Protein AF-A0A1H6LDE6-F1 (afdb_monomer_lite)

Structure (mmCIF, N/CA/C/O backbone):
data_AF-A0A1H6LDE6-F1
#
_entry.id   AF-A0A1H6LDE6-F1
#
loop_
_atom_site.group_PDB
_atom_site.id
_atom_site.type_symbol
_atom_site.label_atom_id
_atom_site.label_alt_id
_atom_site.label_comp_id
_atom_site.label_asym_id
_atom_site.label_entity_id
_atom_site.label_seq_id
_atom_site.pdbx_PDB_ins_code
_atom_site.Cartn_x
_atom_site.Cartn_y
_atom_site.Cartn_z
_atom_site.occupancy
_atom_site.B_iso_or_equiv
_atom_site.auth_seq_id
_atom_site.auth_comp_id
_atom_site.auth_asym_id
_atom_site.auth_atom_id
_atom_site.pdbx_PDB_model_num
ATOM 1 N N . MET A 1 1 ? 49.630 13.888 -34.192 1.00 59.22 1 MET A N 1
ATOM 2 C CA . MET A 1 1 ? 48.853 12.660 -34.482 1.00 59.22 1 MET A CA 1
ATOM 3 C C . MET A 1 1 ? 48.628 12.582 -35.989 1.00 59.22 1 MET A C 1
ATOM 5 O O . MET A 1 1 ? 48.264 13.597 -36.572 1.00 59.22 1 MET A O 1
ATOM 9 N N . SER A 1 2 ? 48.934 11.461 -36.654 1.00 75.81 2 SER A N 1
ATOM 10 C CA . SER A 1 2 ? 48.774 11.381 -38.117 1.00 75.81 2 SER A CA 1
ATOM 11 C C . SER A 1 2 ? 47.285 11.395 -38.487 1.00 75.81 2 SER A C 1
ATOM 13 O O . SER A 1 2 ? 46.467 10.824 -37.767 1.00 75.81 2 SER A O 1
ATOM 15 N N . LYS A 1 3 ? 46.911 12.020 -39.612 1.00 76.00 3 LYS A N 1
ATOM 16 C CA . LYS A 1 3 ? 45.506 12.073 -40.068 1.00 76.00 3 LYS A CA 1
ATOM 17 C C . LYS A 1 3 ? 44.870 10.673 -40.144 1.00 76.00 3 LYS A C 1
ATOM 19 O O . LYS A 1 3 ? 43.712 10.508 -39.791 1.00 76.00 3 LYS A O 1
ATOM 24 N N . LYS A 1 4 ? 45.658 9.650 -40.506 1.00 78.81 4 LYS A N 1
ATOM 25 C CA . LYS A 1 4 ? 45.236 8.238 -40.540 1.00 78.81 4 LYS A CA 1
ATOM 26 C C . LYS A 1 4 ? 44.861 7.678 -39.158 1.00 78.81 4 LYS A C 1
ATOM 28 O O . LYS A 1 4 ? 43.891 6.937 -39.062 1.00 78.81 4 LYS A O 1
ATOM 33 N N . LEU A 1 5 ? 45.583 8.050 -38.096 1.00 78.94 5 LEU A N 1
ATOM 34 C CA . LEU A 1 5 ? 45.255 7.648 -36.720 1.00 78.94 5 LEU A CA 1
ATOM 35 C C . LEU A 1 5 ? 43.955 8.296 -36.226 1.00 78.94 5 LEU A C 1
ATOM 37 O O . LEU A 1 5 ? 43.170 7.637 -35.554 1.00 78.94 5 LEU A O 1
ATOM 41 N N . ILE A 1 6 ? 43.703 9.552 -36.604 1.00 82.94 6 ILE A N 1
ATOM 42 C CA . ILE A 1 6 ? 42.467 10.272 -36.258 1.00 82.94 6 ILE A CA 1
ATOM 43 C C . ILE A 1 6 ? 41.254 9.624 -36.941 1.00 82.94 6 ILE A C 1
ATOM 45 O O . ILE A 1 6 ? 40.269 9.327 -36.272 1.00 82.94 6 ILE A O 1
ATOM 49 N N . PHE A 1 7 ? 41.341 9.330 -38.246 1.00 86.25 7 PHE A N 1
ATOM 50 C CA . PHE A 1 7 ? 40.260 8.649 -38.972 1.00 86.25 7 PHE A CA 1
ATOM 51 C C . PHE A 1 7 ? 40.000 7.226 -38.463 1.00 86.25 7 PHE A C 1
ATOM 53 O O . PHE A 1 7 ? 38.845 6.819 -38.385 1.00 86.25 7 PHE A O 1
ATOM 60 N N . SER A 1 8 ? 41.046 6.489 -38.073 1.00 86.69 8 SER A N 1
ATOM 61 C CA . SER A 1 8 ? 40.892 5.160 -37.466 1.00 86.69 8 SER A CA 1
ATOM 62 C C . SER A 1 8 ? 40.145 5.232 -36.129 1.00 86.69 8 SER A C 1
ATOM 64 O O . SER A 1 8 ? 39.189 4.493 -35.912 1.00 86.69 8 SER A O 1
ATOM 66 N N . PHE A 1 9 ? 40.511 6.181 -35.260 1.00 88.19 9 PHE A N 1
ATOM 67 C CA . PHE A 1 9 ? 39.855 6.360 -33.963 1.00 88.19 9 PHE A CA 1
ATOM 68 C C . PHE A 1 9 ? 38.384 6.781 -34.105 1.00 88.19 9 PHE A C 1
ATOM 70 O O . PHE A 1 9 ? 37.515 6.223 -33.439 1.00 88.19 9 PHE A O 1
ATOM 77 N N . LEU A 1 10 ? 38.088 7.709 -35.022 1.00 89.12 10 LEU A N 1
ATOM 78 C CA . LEU A 1 10 ? 36.715 8.099 -35.366 1.00 89.12 10 LEU A CA 1
ATOM 79 C C . LEU A 1 10 ? 35.900 6.928 -35.926 1.00 89.12 10 LEU A C 1
ATOM 81 O O . LEU A 1 10 ? 34.735 6.781 -35.568 1.00 89.12 10 LEU A O 1
ATOM 85 N N . GLY A 1 11 ? 36.505 6.079 -36.761 1.00 91.81 11 GLY A N 1
ATOM 86 C CA . GLY A 1 11 ? 35.852 4.879 -37.286 1.00 91.81 11 GLY A CA 1
ATOM 87 C C . GLY A 1 11 ? 35.490 3.875 -36.191 1.00 91.81 11 GLY A C 1
ATOM 88 O O . GLY A 1 11 ? 34.381 3.347 -36.185 1.00 91.81 11 GLY A O 1
ATOM 89 N N . VAL A 1 12 ? 36.388 3.657 -35.225 1.00 92.50 12 VAL A N 1
ATOM 90 C CA . VAL A 1 12 ? 36.124 2.789 -34.066 1.00 92.50 12 VAL A CA 1
ATOM 91 C C . VAL A 1 12 ? 35.025 3.376 -33.177 1.00 92.50 12 VAL A C 1
ATOM 93 O O . VAL A 1 12 ? 34.108 2.655 -32.796 1.00 92.50 12 VAL A O 1
ATOM 96 N N . LEU A 1 13 ? 35.066 4.683 -32.895 1.00 93.06 13 LEU A N 1
ATOM 97 C CA . LEU A 1 13 ? 34.029 5.363 -32.112 1.00 93.06 13 LEU A CA 1
ATOM 98 C C . LEU A 1 13 ? 32.650 5.242 -32.780 1.00 93.06 13 LEU A C 1
ATOM 100 O O . LEU A 1 13 ? 31.671 4.911 -32.118 1.00 93.06 13 LEU A O 1
ATOM 104 N N . LEU A 1 14 ? 32.584 5.454 -34.099 1.00 92.88 14 LEU A N 1
ATOM 105 C CA . LEU A 1 14 ? 31.355 5.301 -34.877 1.00 92.88 14 LEU A CA 1
ATOM 106 C C . LEU A 1 14 ? 30.808 3.869 -34.778 1.00 92.88 14 LEU A C 1
ATOM 108 O O . LEU A 1 14 ? 29.608 3.681 -34.605 1.00 92.88 14 LEU A O 1
ATOM 112 N N . LEU A 1 15 ? 31.682 2.862 -34.841 1.00 93.38 15 LEU A N 1
ATOM 113 C CA . LEU A 1 15 ? 31.289 1.459 -34.728 1.00 93.38 15 LEU A CA 1
ATOM 114 C C . LEU A 1 15 ? 30.692 1.142 -33.350 1.00 93.38 15 LEU A C 1
ATOM 116 O O . LEU A 1 15 ? 29.666 0.471 -33.280 1.00 93.38 15 LEU A O 1
ATOM 120 N N . PHE A 1 16 ? 31.262 1.681 -32.267 1.00 91.69 16 PHE A N 1
ATOM 121 C CA . PHE A 1 16 ? 30.679 1.549 -30.927 1.00 91.69 16 PHE A CA 1
ATOM 122 C C . PHE A 1 16 ? 29.288 2.180 -30.831 1.00 91.69 16 PHE A C 1
ATOM 124 O O . PHE A 1 16 ? 28.377 1.555 -30.291 1.00 91.69 16 PHE A O 1
ATOM 131 N N . VAL A 1 17 ? 29.097 3.375 -31.397 1.00 90.12 17 VAL A N 1
ATOM 132 C CA . VAL A 1 17 ? 27.782 4.038 -31.421 1.00 90.12 17 VAL A CA 1
ATOM 133 C C . VAL A 1 17 ? 26.754 3.181 -32.164 1.00 90.12 17 VAL A C 1
ATOM 135 O O . VAL A 1 17 ? 25.647 2.989 -31.669 1.00 90.12 17 VAL A O 1
ATOM 138 N N . VAL A 1 18 ? 27.123 2.607 -33.312 1.00 90.56 18 VAL A N 1
ATOM 139 C CA . VAL A 1 18 ? 26.232 1.725 -34.084 1.00 90.56 18 VAL A CA 1
ATOM 140 C C . VAL A 1 18 ? 25.860 0.468 -33.294 1.00 90.56 18 VAL A C 1
ATOM 142 O O . VAL A 1 18 ? 24.691 0.093 -33.274 1.00 90.56 18 VAL A O 1
ATOM 145 N N . VAL A 1 19 ? 26.812 -0.161 -32.599 1.00 89.00 19 VAL A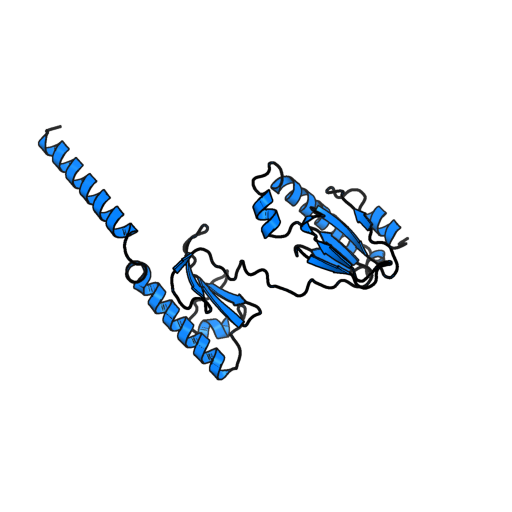 N 1
ATOM 146 C CA . VAL A 1 19 ? 26.536 -1.345 -31.765 1.00 89.00 19 VAL A CA 1
ATOM 147 C C . VAL A 1 19 ? 25.581 -1.010 -30.617 1.00 89.00 19 VAL A C 1
ATOM 149 O O . VAL A 1 19 ? 24.643 -1.766 -30.376 1.00 89.00 19 VAL A O 1
ATOM 152 N N . ILE A 1 20 ? 25.771 0.133 -29.949 1.00 86.88 20 ILE A N 1
ATOM 153 C CA . ILE A 1 20 ? 24.882 0.587 -28.867 1.00 86.88 20 ILE A CA 1
ATOM 154 C C . ILE A 1 20 ? 23.463 0.821 -29.398 1.00 86.88 20 ILE A C 1
ATOM 156 O O . ILE A 1 20 ? 22.500 0.355 -28.793 1.00 86.88 20 ILE A O 1
ATOM 160 N N . LEU A 1 21 ? 23.327 1.480 -30.552 1.00 86.38 21 LEU A N 1
ATOM 161 C CA . LEU A 1 21 ? 22.022 1.728 -31.169 1.00 86.38 21 LEU A CA 1
ATOM 162 C C . LEU A 1 21 ? 21.313 0.430 -31.572 1.00 86.38 21 LEU A C 1
ATOM 164 O O . LEU A 1 21 ? 20.108 0.308 -31.371 1.00 86.38 21 LEU A O 1
ATOM 168 N N . ILE A 1 22 ? 22.039 -0.550 -32.115 1.00 85.50 22 ILE A N 1
ATOM 169 C CA . ILE A 1 22 ? 21.466 -1.862 -32.450 1.00 85.50 22 ILE A CA 1
ATOM 170 C C . ILE A 1 22 ? 21.008 -2.583 -31.179 1.00 85.50 22 ILE A C 1
ATOM 172 O O . ILE A 1 22 ? 19.920 -3.151 -31.163 1.00 85.50 22 ILE A O 1
ATOM 176 N N . TYR A 1 23 ? 21.809 -2.536 -30.113 1.00 80.88 23 TYR A N 1
ATOM 177 C CA . TYR A 1 23 ? 21.477 -3.179 -28.843 1.00 80.88 23 TYR A CA 1
ATOM 178 C C . TYR A 1 23 ? 20.220 -2.582 -28.195 1.00 80.88 23 TYR A C 1
ATOM 180 O O . TYR A 1 23 ? 19.369 -3.325 -27.719 1.00 80.88 23 TYR A O 1
ATOM 188 N N . GLN A 1 24 ? 20.060 -1.256 -28.228 1.00 78.75 24 GLN A N 1
ATOM 189 C CA . GLN A 1 24 ? 18.879 -0.582 -27.674 1.00 78.75 24 GLN A CA 1
ATOM 190 C C . GLN A 1 24 ? 17.590 -0.839 -28.467 1.00 78.75 24 GLN A C 1
ATOM 192 O O . GLN A 1 24 ? 16.507 -0.754 -27.900 1.00 78.75 24 GLN A O 1
ATOM 197 N N . ASN A 1 25 ? 17.695 -1.156 -29.760 1.00 83.06 25 ASN A N 1
ATOM 198 C CA . ASN A 1 25 ? 16.544 -1.430 -30.626 1.00 83.06 25 ASN A CA 1
ATOM 199 C C . ASN A 1 25 ? 16.259 -2.930 -30.798 1.00 83.06 25 ASN A C 1
ATOM 201 O O . ASN A 1 25 ? 15.464 -3.315 -31.659 1.00 83.06 25 ASN A O 1
ATOM 205 N N . LEU A 1 26 ? 16.922 -3.795 -30.027 1.00 85.31 26 LEU A N 1
ATOM 206 C CA . LEU A 1 26 ? 16.684 -5.229 -30.101 1.00 85.31 26 LEU A CA 1
ATOM 207 C C . LEU A 1 26 ? 15.293 -5.556 -29.522 1.00 85.31 26 LEU A C 1
ATOM 209 O O . LEU A 1 26 ? 14.979 -5.093 -28.425 1.00 85.31 26 LEU A O 1
ATOM 213 N N . PRO A 1 27 ? 14.474 -6.382 -30.199 1.00 88.12 27 PRO A N 1
ATOM 214 C CA . PRO A 1 27 ? 13.219 -6.862 -29.631 1.00 88.12 27 PRO A CA 1
ATOM 215 C C . PRO A 1 27 ? 13.435 -7.543 -28.276 1.00 88.12 27 PRO A C 1
ATOM 217 O O . PRO A 1 27 ? 14.424 -8.267 -28.078 1.00 88.12 27 PRO A O 1
ATOM 220 N N . ILE A 1 28 ? 12.500 -7.333 -27.350 1.00 89.25 28 ILE A N 1
ATOM 221 C CA . ILE A 1 28 ? 12.590 -7.821 -25.967 1.00 89.25 28 ILE A CA 1
ATOM 222 C C . ILE A 1 28 ? 12.717 -9.346 -25.913 1.00 89.25 28 ILE A C 1
ATOM 224 O O . ILE A 1 28 ? 13.422 -9.883 -25.064 1.00 89.25 28 ILE A O 1
ATOM 228 N N . GLU A 1 29 ? 12.125 -10.047 -26.879 1.00 88.06 29 GLU A N 1
ATOM 229 C CA . GLU A 1 29 ? 12.148 -11.502 -27.008 1.00 88.06 29 GLU A CA 1
ATOM 230 C C . GLU A 1 29 ? 13.563 -12.035 -27.233 1.00 88.06 29 GLU A C 1
ATOM 232 O O . GLU A 1 29 ? 13.874 -13.172 -26.874 1.00 88.06 29 GLU A O 1
ATOM 237 N N . ILE A 1 30 ? 14.431 -11.216 -27.832 1.00 86.38 30 ILE A N 1
ATOM 238 C CA . ILE A 1 30 ? 15.834 -11.549 -28.067 1.00 86.38 30 ILE A CA 1
ATOM 239 C C . ILE A 1 30 ? 16.678 -11.073 -26.888 1.00 86.38 30 ILE A C 1
ATOM 241 O O . ILE A 1 30 ? 17.450 -11.861 -26.342 1.00 86.38 30 ILE A O 1
ATOM 245 N N . ALA A 1 31 ? 16.511 -9.813 -26.473 1.00 87.94 31 ALA A N 1
ATOM 246 C CA . ALA A 1 31 ? 17.311 -9.209 -25.407 1.00 87.94 31 ALA A CA 1
ATOM 247 C C . ALA A 1 31 ? 17.116 -9.912 -24.053 1.00 87.94 31 ALA A C 1
ATOM 249 O O . ALA A 1 31 ? 18.067 -10.064 -23.291 1.00 87.94 31 ALA A O 1
ATOM 250 N N . ARG A 1 32 ? 15.898 -10.387 -23.776 1.00 91.62 32 ARG A N 1
ATOM 251 C CA . ARG A 1 32 ? 15.483 -11.000 -22.504 1.00 91.62 32 ARG A CA 1
ATOM 252 C C . ARG A 1 32 ? 15.108 -12.473 -22.647 1.00 91.62 32 ARG A C 1
ATOM 254 O O . ARG A 1 32 ? 14.353 -13.014 -21.846 1.00 91.62 32 ARG A O 1
ATOM 261 N N . LYS A 1 33 ? 15.632 -13.153 -23.670 1.00 93.12 33 LYS A N 1
ATOM 262 C CA . LYS A 1 33 ? 15.239 -14.526 -24.026 1.00 93.12 33 LYS A CA 1
ATOM 263 C C . LYS A 1 33 ? 15.302 -15.519 -22.858 1.00 93.12 33 LYS A C 1
ATOM 265 O O . LYS A 1 33 ? 14.432 -16.378 -22.742 1.00 93.12 33 LYS A O 1
ATOM 270 N N . GLN A 1 34 ? 16.350 -15.443 -22.036 1.00 93.00 34 GLN A N 1
ATOM 271 C CA . GLN A 1 34 ? 16.539 -16.359 -20.905 1.00 93.00 34 GLN A CA 1
ATOM 272 C C . GLN A 1 34 ? 15.510 -16.109 -19.801 1.00 93.00 34 GLN A C 1
ATOM 274 O O . GLN A 1 34 ? 14.884 -17.057 -19.332 1.00 93.00 34 GLN A O 1
ATOM 279 N N . ASP A 1 35 ? 15.281 -14.842 -19.460 1.00 94.75 35 ASP A N 1
ATOM 280 C CA . ASP A 1 35 ? 14.302 -14.446 -18.448 1.00 94.75 35 ASP A CA 1
ATOM 281 C C . ASP A 1 35 ? 12.885 -14.804 -18.884 1.00 94.75 35 ASP A C 1
ATOM 283 O O . ASP A 1 35 ? 12.144 -15.417 -18.125 1.00 94.75 35 ASP A O 1
ATOM 287 N N . ILE A 1 36 ? 12.538 -14.529 -20.143 1.00 96.19 36 ILE A N 1
ATOM 288 C CA . ILE A 1 36 ? 11.244 -14.903 -20.725 1.00 96.19 36 ILE A CA 1
ATOM 289 C C . ILE A 1 36 ? 11.052 -16.423 -20.685 1.00 96.19 36 ILE A C 1
ATOM 291 O O . ILE A 1 36 ? 9.970 -16.904 -20.356 1.00 96.19 36 ILE A O 1
ATOM 295 N N . ALA A 1 37 ? 12.090 -17.209 -20.986 1.00 96.62 37 ALA A N 1
ATOM 296 C CA . ALA A 1 37 ? 12.003 -18.667 -20.912 1.00 96.62 37 ALA A CA 1
ATOM 297 C C . ALA A 1 37 ? 11.772 -19.166 -19.475 1.00 96.62 37 ALA A C 1
ATOM 299 O O . ALA A 1 37 ? 10.960 -20.072 -19.270 1.00 96.62 37 ALA A O 1
ATOM 300 N N . LEU A 1 38 ? 12.449 -18.568 -18.489 1.00 96.19 38 LEU A N 1
ATOM 301 C CA . LEU A 1 38 ? 12.227 -18.856 -17.072 1.00 96.19 38 LEU A CA 1
ATOM 302 C C . LEU A 1 38 ? 10.810 -18.452 -16.644 1.00 96.19 38 LEU A C 1
ATOM 304 O O . LEU A 1 38 ? 10.083 -19.277 -16.097 1.00 96.19 38 LEU A O 1
ATOM 308 N N . GLY A 1 39 ? 10.396 -17.222 -16.944 1.00 96.81 39 GLY A N 1
ATOM 309 C CA . GLY A 1 39 ? 9.075 -16.695 -16.615 1.00 96.81 39 GLY A CA 1
ATOM 310 C C . GLY A 1 39 ? 7.946 -17.530 -17.217 1.00 96.81 39 GLY A C 1
ATOM 311 O O . GLY A 1 39 ? 7.009 -17.886 -16.513 1.00 96.81 39 GLY A O 1
ATOM 312 N N . ASN A 1 40 ? 8.072 -17.959 -18.475 1.00 97.81 40 ASN A N 1
ATOM 313 C CA . ASN A 1 40 ? 7.099 -18.851 -19.116 1.00 97.81 40 ASN A CA 1
ATOM 314 C C . ASN A 1 40 ? 6.984 -20.216 -18.416 1.00 97.81 40 ASN A C 1
ATOM 316 O O . ASN A 1 40 ? 5.903 -20.804 -18.381 1.00 97.81 40 ASN A O 1
ATOM 320 N N . ASN A 1 41 ? 8.081 -20.737 -17.859 1.00 97.88 41 ASN A N 1
ATOM 321 C CA . ASN A 1 41 ? 8.045 -21.963 -17.061 1.00 97.88 41 ASN A CA 1
ATOM 322 C C . ASN A 1 41 ? 7.289 -21.735 -15.742 1.00 97.88 41 ASN A C 1
ATOM 324 O O . ASN A 1 41 ? 6.402 -22.517 -15.405 1.00 97.88 41 ASN A O 1
ATOM 328 N N . LEU A 1 42 ? 7.567 -20.624 -15.052 1.00 97.62 42 LEU A N 1
ATOM 329 C CA . LEU A 1 42 ? 6.861 -20.243 -13.823 1.00 97.62 42 LEU A CA 1
ATOM 330 C C . LEU A 1 42 ? 5.356 -20.072 -14.066 1.00 97.62 42 LEU A C 1
ATOM 332 O O . LEU A 1 42 ? 4.563 -20.689 -13.362 1.00 97.62 42 LEU A O 1
ATOM 336 N N . ILE A 1 43 ? 4.967 -19.331 -15.110 1.00 97.62 43 ILE A N 1
ATOM 337 C CA . ILE A 1 43 ? 3.567 -19.143 -15.538 1.00 97.62 43 ILE A CA 1
ATOM 338 C C . ILE A 1 43 ? 2.876 -20.492 -15.725 1.00 97.62 43 ILE A C 1
ATOM 340 O O . ILE A 1 43 ? 1.810 -20.734 -15.170 1.00 97.62 43 ILE A O 1
ATOM 344 N N . LYS A 1 44 ? 3.512 -21.415 -16.453 1.00 97.81 44 LYS A N 1
ATOM 345 C CA . LYS A 1 44 ? 2.961 -22.754 -16.678 1.00 97.81 44 LYS A CA 1
ATOM 346 C C . LYS A 1 44 ? 2.737 -23.520 -15.369 1.00 97.81 44 LYS A C 1
ATOM 348 O O . LYS A 1 44 ? 1.740 -24.231 -15.247 1.00 97.81 44 LYS A O 1
ATOM 353 N N . ASN A 1 45 ? 3.658 -23.412 -14.414 1.00 97.94 45 ASN A N 1
ATOM 354 C CA . ASN A 1 45 ? 3.545 -24.103 -13.130 1.00 97.94 45 ASN A CA 1
ATOM 355 C C . ASN A 1 45 ? 2.466 -23.469 -12.241 1.00 97.94 45 ASN A C 1
ATOM 357 O O . ASN A 1 45 ? 1.705 -24.207 -11.618 1.00 97.94 45 ASN A O 1
ATOM 361 N N . ILE A 1 46 ? 2.357 -22.137 -12.229 1.00 97.06 46 ILE A N 1
ATOM 362 C CA . ILE A 1 46 ? 1.297 -21.396 -11.524 1.00 97.06 46 ILE A CA 1
ATOM 363 C C . ILE A 1 46 ? -0.075 -21.772 -12.081 1.00 97.06 46 ILE A C 1
ATOM 365 O O . ILE A 1 46 ? -0.965 -22.132 -11.316 1.00 97.06 46 ILE A O 1
ATOM 369 N N . GLU A 1 47 ? -0.244 -21.770 -13.403 1.00 96.44 47 GLU A N 1
ATOM 370 C CA . GLU A 1 47 ? -1.519 -22.131 -14.029 1.00 96.44 47 GLU A CA 1
ATOM 371 C C . GLU A 1 47 ? -1.890 -23.591 -13.768 1.00 96.44 47 GLU A C 1
ATOM 373 O O . GLU A 1 47 ? -3.043 -23.909 -13.480 1.00 96.44 47 GLU A O 1
ATOM 378 N N . LYS A 1 48 ? -0.906 -24.496 -13.766 1.00 97.44 48 LYS A N 1
ATOM 379 C CA . LYS A 1 48 ? -1.144 -25.875 -13.337 1.00 97.44 48 LYS A CA 1
ATOM 380 C C . LYS A 1 48 ? -1.613 -25.939 -11.879 1.00 97.44 48 LYS A C 1
ATOM 382 O O . LYS A 1 48 ? -2.602 -26.606 -11.596 1.00 97.44 48 LYS A O 1
ATOM 387 N N . TYR A 1 49 ? -0.939 -25.237 -10.969 1.00 96.69 49 TYR A N 1
ATOM 388 C CA . TYR A 1 49 ? -1.332 -25.171 -9.559 1.00 96.69 49 TYR A CA 1
ATOM 389 C C . TYR A 1 49 ? -2.758 -24.630 -9.400 1.00 96.69 49 TYR A C 1
ATOM 391 O O . TYR A 1 49 ? -3.568 -25.201 -8.671 1.00 96.69 49 TYR A O 1
ATOM 399 N N . ARG A 1 50 ? -3.094 -23.567 -10.135 1.00 94.25 50 ARG A N 1
ATOM 400 C CA . ARG A 1 50 ? -4.431 -22.976 -10.153 1.00 94.25 50 ARG A CA 1
ATOM 401 C C . ARG A 1 50 ? -5.496 -23.978 -10.581 1.00 94.25 50 ARG A C 1
ATOM 403 O O . ARG A 1 50 ? -6.551 -24.018 -9.957 1.00 94.25 50 ARG A O 1
ATOM 410 N N . LEU A 1 51 ? -5.227 -24.795 -11.598 1.00 95.12 51 LEU A N 1
ATOM 411 C CA . LEU A 1 51 ? -6.143 -25.851 -12.037 1.00 95.12 51 LEU A CA 1
ATOM 412 C C . LEU A 1 51 ? -6.276 -26.981 -11.005 1.00 95.12 51 LEU A C 1
ATOM 414 O O . LEU A 1 51 ? -7.383 -27.461 -10.777 1.00 95.12 51 LEU A O 1
ATOM 418 N N . ASP A 1 52 ? -5.174 -27.380 -10.368 1.00 96.44 52 ASP A N 1
ATOM 419 C CA . ASP A 1 52 ? -5.145 -28.498 -9.416 1.00 96.44 52 ASP A CA 1
ATOM 420 C C . ASP A 1 52 ? -5.813 -28.143 -8.069 1.00 96.44 52 ASP A C 1
ATOM 422 O O . ASP A 1 52 ? -6.468 -28.989 -7.457 1.00 96.44 52 ASP A O 1
ATOM 426 N N . TYR A 1 53 ? -5.678 -26.893 -7.611 1.00 93.50 53 TYR A N 1
ATOM 427 C CA . TYR A 1 53 ? -6.130 -26.441 -6.284 1.00 93.50 53 TYR A CA 1
ATOM 428 C C . TYR A 1 53 ? -7.255 -25.397 -6.315 1.00 93.50 53 TYR A C 1
ATOM 430 O O . TYR A 1 53 ? -7.716 -24.967 -5.257 1.00 93.50 53 TYR A O 1
ATOM 438 N N . ASN A 1 54 ? -7.701 -24.982 -7.505 1.00 92.25 54 ASN A N 1
ATOM 439 C CA . ASN A 1 54 ? -8.714 -23.942 -7.721 1.00 92.25 54 ASN A CA 1
ATOM 440 C C . ASN A 1 54 ? -8.402 -22.607 -7.010 1.00 92.25 54 ASN A C 1
ATOM 442 O O . ASN A 1 54 ? -9.304 -21.900 -6.559 1.00 92.25 54 ASN A O 1
ATOM 446 N N . ARG A 1 55 ? -7.113 -22.281 -6.870 1.00 91.00 55 ARG A N 1
ATOM 447 C CA . ARG A 1 55 ? -6.606 -21.039 -6.267 1.00 91.00 55 ARG A CA 1
ATOM 448 C C . ARG A 1 55 ? -5.184 -20.751 -6.742 1.00 91.00 55 ARG A C 1
ATOM 450 O O . ARG A 1 55 ? -4.456 -21.684 -7.070 1.00 91.00 55 ARG A O 1
ATOM 457 N N . LEU A 1 56 ? -4.776 -19.486 -6.731 1.00 93.4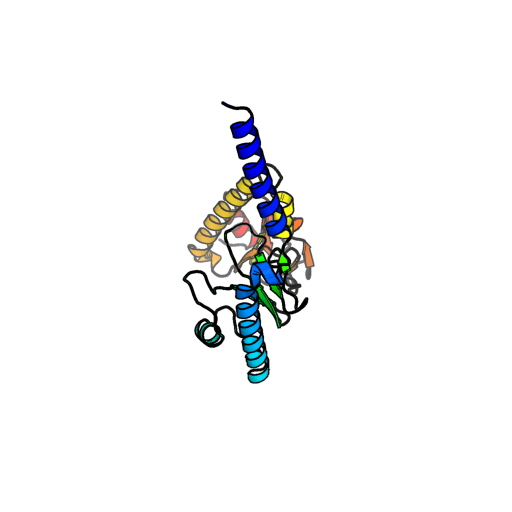4 56 LEU A N 1
ATOM 458 C CA . LEU A 1 56 ? -3.376 -19.110 -6.937 1.00 93.44 56 LEU A CA 1
ATOM 459 C C . LEU A 1 56 ? -2.527 -19.450 -5.695 1.00 93.44 56 LEU A C 1
ATOM 461 O O . LEU A 1 56 ? -3.068 -19.489 -4.584 1.00 93.44 56 LEU A O 1
ATOM 465 N N . PRO A 1 57 ? -1.217 -19.715 -5.854 1.00 93.62 57 PRO A N 1
ATOM 466 C CA . PRO A 1 57 ? -0.306 -19.788 -4.716 1.00 93.62 57 PRO A CA 1
ATOM 467 C C . PRO A 1 57 ? -0.230 -18.411 -4.039 1.00 93.62 57 PRO A C 1
ATOM 469 O O . PRO A 1 57 ? -0.216 -17.387 -4.727 1.00 93.62 57 PRO A O 1
ATOM 472 N N . ALA A 1 58 ? -0.209 -18.393 -2.705 1.00 90.19 58 ALA A N 1
ATOM 473 C CA . ALA A 1 58 ? -0.078 -17.157 -1.939 1.00 90.19 58 ALA A CA 1
ATOM 474 C C . ALA A 1 58 ? 1.336 -16.570 -2.088 1.00 90.19 58 ALA A C 1
ATOM 476 O O . ALA A 1 58 ? 2.303 -17.319 -2.240 1.00 90.19 58 ALA A O 1
ATOM 477 N N . GLU A 1 59 ? 1.458 -15.241 -2.038 1.00 88.50 59 GLU A N 1
ATOM 478 C CA . GLU A 1 59 ? 2.744 -14.536 -2.186 1.00 88.50 59 GLU A CA 1
ATOM 479 C C . GLU A 1 59 ? 3.744 -14.878 -1.072 1.00 88.50 59 GLU A C 1
ATOM 481 O O . GLU A 1 59 ? 4.956 -14.892 -1.290 1.00 88.50 59 GLU A O 1
ATOM 486 N N . ASP A 1 60 ? 3.237 -15.189 0.121 1.00 86.38 60 ASP A N 1
ATOM 487 C CA . ASP A 1 60 ? 4.003 -15.530 1.316 1.00 86.38 60 ASP A CA 1
ATOM 488 C C . ASP A 1 60 ? 4.155 -17.047 1.539 1.00 86.38 60 ASP A C 1
ATOM 490 O O . ASP A 1 60 ? 4.825 -17.472 2.482 1.00 86.38 60 ASP A O 1
ATOM 494 N N . ASP A 1 61 ? 3.638 -17.888 0.636 1.00 90.50 61 ASP A N 1
ATOM 495 C CA . ASP A 1 61 ? 3.828 -19.342 0.686 1.00 90.50 61 ASP A CA 1
ATOM 496 C C . ASP A 1 61 ? 5.130 -19.754 -0.018 1.00 90.50 61 ASP A C 1
ATOM 498 O O . ASP A 1 61 ? 5.162 -20.251 -1.149 1.00 90.50 61 ASP A O 1
ATOM 502 N N . TRP A 1 62 ? 6.244 -19.524 0.674 1.00 89.81 62 TRP A N 1
ATOM 503 C CA . TRP A 1 62 ? 7.587 -19.655 0.103 1.00 89.81 62 TRP A CA 1
ATOM 504 C C . TRP A 1 62 ? 7.923 -21.096 -0.286 1.00 89.81 62 TRP A C 1
ATOM 506 O O . TRP A 1 62 ? 8.647 -21.318 -1.258 1.00 89.81 62 TRP A O 1
ATOM 516 N N . GLU A 1 63 ? 7.392 -22.079 0.443 1.00 91.69 63 GLU A N 1
ATOM 517 C CA . GLU A 1 63 ? 7.585 -23.496 0.125 1.00 91.69 63 GLU A CA 1
ATOM 518 C C . GLU A 1 63 ? 6.867 -23.865 -1.174 1.00 91.69 63 GLU A C 1
ATOM 520 O O . GLU A 1 63 ? 7.476 -24.476 -2.059 1.00 91.69 63 GLU A O 1
ATOM 525 N N . THR A 1 64 ? 5.613 -23.434 -1.343 1.00 93.94 64 THR A N 1
ATOM 526 C CA . THR A 1 64 ? 4.885 -23.632 -2.602 1.00 93.94 64 THR A CA 1
ATOM 527 C C . THR A 1 64 ? 5.579 -22.905 -3.752 1.00 93.94 64 THR A C 1
ATOM 529 O O . THR A 1 64 ? 5.845 -23.514 -4.789 1.00 93.94 64 THR A O 1
ATOM 532 N N . LEU A 1 65 ? 5.958 -21.636 -3.583 1.00 94.44 65 LEU A N 1
ATOM 533 C CA . LEU A 1 65 ? 6.627 -20.863 -4.637 1.00 94.44 65 LEU A CA 1
ATOM 534 C C . LEU A 1 65 ? 7.962 -21.497 -5.055 1.00 94.44 65 LEU A C 1
ATOM 536 O O . LEU A 1 65 ? 8.258 -21.616 -6.248 1.00 94.44 65 LEU A O 1
ATOM 540 N N . LYS A 1 66 ? 8.747 -22.001 -4.101 1.00 94.19 66 LYS A N 1
ATOM 541 C CA . LYS A 1 66 ? 9.988 -22.729 -4.392 1.00 94.19 66 LYS A CA 1
ATOM 542 C C . LYS A 1 66 ? 9.736 -24.008 -5.191 1.00 94.19 66 LYS A C 1
ATOM 544 O O . LYS A 1 66 ? 10.483 -24.296 -6.125 1.00 94.19 66 LYS A O 1
ATOM 549 N N . GLN A 1 67 ? 8.674 -24.755 -4.879 1.00 94.94 67 GLN A N 1
ATOM 550 C CA . GLN A 1 67 ? 8.272 -25.937 -5.657 1.00 94.94 67 GLN A CA 1
ATOM 551 C C . GLN A 1 67 ? 7.834 -25.582 -7.084 1.00 94.94 67 GLN A C 1
ATOM 553 O O . GLN A 1 67 ? 8.066 -26.364 -8.006 1.00 94.94 67 GLN A O 1
ATOM 558 N N . LEU A 1 68 ? 7.252 -24.397 -7.283 1.00 95.50 68 LEU A N 1
ATOM 559 C CA . LEU A 1 68 ? 6.869 -23.881 -8.602 1.00 95.50 68 LEU A CA 1
ATOM 560 C C . LEU A 1 68 ? 8.062 -23.369 -9.428 1.00 95.50 68 LEU A C 1
ATOM 562 O O . LEU A 1 68 ? 7.917 -23.154 -10.634 1.00 95.50 68 LEU A O 1
ATOM 566 N N . GLY A 1 69 ? 9.242 -23.235 -8.812 1.00 94.56 69 GLY A N 1
ATOM 567 C CA . GLY A 1 69 ? 10.501 -22.873 -9.468 1.00 94.56 69 GLY A CA 1
ATOM 568 C C . GLY A 1 69 ? 11.024 -21.474 -9.135 1.00 94.56 69 GLY A C 1
ATOM 569 O O . GLY A 1 69 ? 12.008 -21.042 -9.740 1.00 94.56 69 GLY A O 1
ATOM 570 N N . PHE A 1 70 ? 10.400 -20.761 -8.193 1.00 94.00 70 PHE A N 1
ATOM 571 C CA . PHE A 1 70 ? 10.906 -19.473 -7.726 1.00 94.00 70 PHE A CA 1
ATOM 572 C C . PHE A 1 70 ? 12.160 -19.640 -6.866 1.00 94.00 70 PHE A C 1
ATOM 574 O O . PHE A 1 70 ? 12.285 -20.576 -6.074 1.00 94.00 70 PHE A O 1
ATOM 581 N N . HIS A 1 71 ? 13.081 -18.684 -6.981 1.00 89.25 71 HIS A N 1
ATOM 582 C CA . HIS A 1 71 ? 14.208 -18.575 -6.061 1.00 89.25 71 HIS A CA 1
ATOM 583 C C . HIS A 1 71 ? 13.830 -17.612 -4.938 1.00 89.25 71 HIS A C 1
ATOM 585 O O . HIS A 1 71 ? 13.593 -16.435 -5.194 1.00 89.25 71 HIS A O 1
ATOM 591 N N . THR A 1 72 ? 13.781 -18.098 -3.702 1.00 80.62 72 THR A N 1
ATOM 592 C CA . THR A 1 72 ? 13.519 -17.275 -2.514 1.00 80.62 72 THR A CA 1
ATOM 593 C C . THR A 1 72 ? 14.809 -16.595 -2.049 1.00 80.62 72 THR A C 1
ATOM 595 O O . THR A 1 72 ? 15.837 -17.258 -1.892 1.00 80.62 72 THR A O 1
ATOM 598 N N . GLN A 1 73 ? 14.761 -15.288 -1.819 1.00 74.31 73 GLN A N 1
ATOM 599 C CA . GLN A 1 73 ? 15.817 -14.466 -1.223 1.00 74.31 73 GLN A CA 1
ATOM 600 C C . GLN A 1 73 ? 15.256 -13.739 0.010 1.00 74.31 73 GLN A C 1
ATOM 602 O O . GLN A 1 73 ? 14.055 -13.781 0.256 1.00 74.31 73 GLN A O 1
ATOM 607 N N . GLU A 1 74 ? 16.107 -13.063 0.789 1.00 64.00 74 GLU A N 1
ATOM 608 C CA . GLU A 1 74 ? 15.695 -12.399 2.043 1.00 64.00 74 GLU A CA 1
ATOM 609 C C . GLU A 1 74 ? 14.552 -11.378 1.869 1.00 64.00 74 GLU A C 1
ATOM 611 O O . GLU A 1 74 ? 13.824 -11.118 2.819 1.00 64.00 74 GLU A O 1
ATOM 616 N N . LEU A 1 75 ? 14.375 -10.833 0.658 1.00 66.62 75 LEU A N 1
ATOM 617 C CA . LEU A 1 75 ? 13.386 -9.799 0.331 1.00 66.62 75 LEU A CA 1
ATOM 618 C C . LEU A 1 75 ? 12.241 -10.291 -0.581 1.00 66.62 75 LEU A C 1
ATOM 620 O O . LEU A 1 75 ? 11.546 -9.466 -1.163 1.00 66.62 75 LEU A O 1
ATOM 624 N N . GLY A 1 76 ? 12.049 -11.608 -0.738 1.00 78.00 76 GLY A N 1
ATOM 625 C CA . GLY A 1 76 ? 10.960 -12.182 -1.544 1.00 78.00 76 GLY A CA 1
ATOM 626 C C . GLY A 1 76 ? 11.435 -13.172 -2.607 1.00 78.00 76 GLY A C 1
ATOM 627 O O . GLY A 1 76 ? 12.435 -13.871 -2.430 1.00 78.00 76 GLY A O 1
ATOM 628 N N . THR A 1 77 ? 10.712 -13.269 -3.723 1.00 83.81 77 THR A N 1
ATOM 629 C CA . THR A 1 77 ? 11.054 -14.174 -4.831 1.00 83.81 77 THR A CA 1
ATOM 630 C C . THR A 1 77 ? 11.825 -13.468 -5.947 1.00 83.81 77 THR A C 1
ATOM 632 O O . THR A 1 77 ? 11.708 -12.263 -6.163 1.00 83.81 77 THR A O 1
ATOM 635 N N . LYS A 1 78 ? 12.650 -14.228 -6.677 1.00 88.19 78 LYS A N 1
ATOM 636 C CA . LYS A 1 78 ? 13.321 -13.782 -7.903 1.00 88.19 78 LYS A CA 1
ATOM 637 C C . LYS A 1 78 ? 13.019 -14.757 -9.055 1.00 88.19 78 LYS A C 1
ATOM 639 O O . LYS A 1 78 ? 13.496 -15.898 -9.001 1.00 88.19 78 LYS A O 1
ATOM 644 N N . PRO A 1 79 ? 12.272 -14.343 -10.100 1.00 92.56 79 PRO A N 1
ATOM 645 C CA . PRO A 1 79 ? 11.575 -13.053 -10.243 1.00 92.56 79 PRO A CA 1
ATOM 646 C C . PRO A 1 79 ? 10.492 -12.855 -9.174 1.00 92.56 79 PRO A C 1
ATOM 648 O O . PRO A 1 79 ? 10.069 -13.830 -8.559 1.00 92.56 79 PRO A O 1
ATOM 651 N N . ASN A 1 80 ? 10.070 -11.609 -8.963 1.00 91.81 80 ASN A N 1
ATOM 652 C CA . ASN A 1 80 ? 9.011 -11.277 -8.015 1.00 91.81 80 ASN A CA 1
ATOM 653 C C . ASN A 1 80 ? 7.659 -11.784 -8.530 1.00 91.81 80 ASN A C 1
ATOM 655 O O . ASN A 1 80 ? 7.427 -11.762 -9.741 1.00 91.81 80 ASN A O 1
ATOM 659 N N . TYR A 1 81 ? 6.784 -12.199 -7.619 1.00 92.31 81 TYR A N 1
ATOM 660 C CA . TYR A 1 81 ? 5.434 -12.682 -7.901 1.00 92.31 81 TYR A CA 1
ATOM 661 C C . TYR A 1 81 ? 4.435 -11.964 -7.003 1.00 92.31 81 TYR A C 1
ATOM 663 O O . TYR A 1 81 ? 4.624 -11.941 -5.788 1.00 92.31 81 TYR A O 1
ATOM 671 N N . THR A 1 82 ? 3.392 -11.403 -7.606 1.00 90.38 82 THR A N 1
ATOM 672 C CA . THR A 1 82 ? 2.309 -10.710 -6.902 1.00 90.38 82 THR A CA 1
ATOM 673 C C . THR A 1 82 ? 0.954 -11.127 -7.451 1.00 90.38 82 THR A C 1
ATOM 675 O O . THR A 1 82 ? 0.842 -11.487 -8.624 1.00 90.38 82 THR A O 1
ATOM 678 N N . ILE A 1 83 ? -0.074 -11.081 -6.612 1.00 89.31 83 ILE A N 1
ATOM 679 C CA . ILE A 1 83 ? -1.466 -11.396 -6.922 1.00 89.31 83 ILE A CA 1
ATOM 680 C C . ILE A 1 83 ? -2.355 -10.203 -6.582 1.00 89.31 83 ILE A C 1
ATOM 682 O O . ILE A 1 83 ? -2.135 -9.504 -5.597 1.00 89.31 83 ILE A O 1
ATOM 686 N N . ASP A 1 84 ? -3.400 -9.985 -7.373 1.00 80.69 84 ASP A N 1
ATOM 687 C CA . ASP A 1 84 ? -4.463 -9.050 -7.019 1.00 80.69 84 ASP A CA 1
ATOM 688 C C . ASP A 1 84 ? -5.661 -9.779 -6.381 1.00 80.69 84 ASP A C 1
ATOM 690 O O . ASP A 1 84 ? -5.798 -11.007 -6.418 1.00 80.69 84 ASP A O 1
ATOM 694 N N . SER A 1 85 ? -6.580 -9.007 -5.802 1.00 73.62 85 SER A N 1
ATOM 695 C CA . SER A 1 85 ? -7.812 -9.534 -5.198 1.00 73.62 85 SER A CA 1
ATOM 696 C C . SER A 1 85 ? -8.795 -10.133 -6.212 1.00 73.62 85 SER A C 1
ATOM 698 O O . SER A 1 85 ? -9.722 -10.846 -5.826 1.00 73.62 85 SER A O 1
ATOM 700 N N . LYS A 1 86 ? -8.606 -9.860 -7.507 1.00 75.94 86 LYS A N 1
ATOM 701 C CA . LYS A 1 86 ? -9.428 -10.366 -8.614 1.00 75.94 86 LYS A CA 1
ATOM 702 C C . LYS A 1 86 ? -8.911 -11.714 -9.135 1.00 75.94 86 LYS A C 1
ATOM 704 O O . LYS A 1 86 ? -9.535 -12.296 -10.022 1.00 75.94 86 LYS A O 1
ATOM 709 N N . GLY A 1 87 ? -7.825 -12.239 -8.561 1.00 81.38 87 GLY A N 1
ATOM 710 C CA . GLY A 1 87 ? -7.218 -13.507 -8.958 1.00 81.38 87 GLY A CA 1
ATOM 711 C C . GLY A 1 87 ? -6.347 -13.397 -10.208 1.00 81.38 87 GLY A C 1
ATOM 712 O O . GLY A 1 87 ? -6.137 -14.405 -10.885 1.00 81.38 87 GLY A O 1
ATOM 713 N N . ASN A 1 88 ? -5.858 -12.198 -10.523 1.00 88.94 88 ASN A N 1
ATOM 714 C CA . ASN A 1 88 ? -4.792 -11.980 -11.491 1.00 88.94 88 ASN A CA 1
ATOM 715 C C . ASN A 1 88 ? -3.441 -11.997 -10.782 1.00 88.94 88 ASN A C 1
ATOM 717 O O . ASN A 1 88 ? -3.358 -11.794 -9.573 1.00 88.94 88 ASN A O 1
ATOM 721 N N . TYR A 1 89 ? -2.374 -12.222 -11.539 1.00 92.81 89 TYR A N 1
ATOM 722 C CA . TYR A 1 89 ? -1.022 -12.191 -11.001 1.00 92.81 89 TYR A CA 1
ATOM 723 C C . TYR A 1 89 ? -0.026 -11.587 -11.987 1.00 92.81 89 TYR A C 1
ATOM 725 O O . TYR A 1 89 ? -0.268 -11.532 -13.197 1.00 92.81 89 TYR A O 1
ATOM 733 N N . GLU A 1 90 ? 1.108 -11.144 -11.457 1.00 94.00 90 GLU A N 1
ATOM 734 C CA . GLU A 1 90 ? 2.193 -10.517 -12.201 1.00 94.00 90 GLU A CA 1
ATOM 735 C C . GLU A 1 90 ? 3.536 -11.128 -11.796 1.00 94.00 90 GLU A C 1
ATOM 737 O O . GLU A 1 90 ? 3.777 -11.464 -10.636 1.00 94.00 90 GLU A O 1
ATOM 742 N N . ILE A 1 91 ? 4.412 -11.301 -12.787 1.00 95.06 91 ILE A N 1
ATOM 743 C CA . ILE A 1 91 ? 5.799 -11.721 -12.607 1.00 95.06 91 ILE A CA 1
ATOM 744 C C . ILE A 1 91 ? 6.708 -10.587 -13.060 1.00 95.06 91 ILE A C 1
ATOM 746 O O . ILE A 1 91 ? 6.624 -10.142 -14.207 1.00 95.06 91 ILE A O 1
ATOM 750 N N . THR A 1 92 ? 7.628 -10.182 -12.185 1.00 93.88 92 THR A N 1
ATOM 751 C CA . THR A 1 92 ? 8.498 -9.022 -12.410 1.00 93.88 92 THR A CA 1
ATOM 752 C C . THR A 1 92 ? 9.966 -9.360 -12.175 1.00 93.88 92 THR A C 1
ATOM 754 O O . THR A 1 92 ? 10.375 -9.770 -11.087 1.00 93.88 92 THR A O 1
ATOM 757 N N . PHE A 1 93 ? 10.801 -9.141 -13.190 1.00 93.06 93 PHE A N 1
ATOM 758 C CA . PHE A 1 93 ? 12.254 -9.284 -13.082 1.00 93.06 93 PHE A CA 1
ATOM 759 C C . PHE A 1 93 ? 12.884 -7.972 -12.611 1.00 93.06 93 PHE A C 1
ATOM 761 O O . PHE A 1 93 ? 13.265 -7.120 -13.414 1.00 93.06 93 PHE A O 1
ATOM 768 N N . LEU A 1 94 ? 13.000 -7.825 -11.290 1.00 87.56 94 LEU A N 1
ATOM 769 C CA . LEU A 1 94 ? 13.623 -6.663 -10.660 1.00 87.56 94 LEU A CA 1
ATOM 770 C C . LEU A 1 94 ? 15.147 -6.674 -10.883 1.00 87.56 94 LEU A C 1
ATOM 772 O O . LEU A 1 94 ? 15.893 -7.436 -10.259 1.00 87.56 94 LEU A O 1
ATOM 776 N N . GLU A 1 95 ? 15.605 -5.817 -11.792 1.00 80.50 95 GLU A N 1
ATOM 777 C CA . GLU A 1 95 ? 17.015 -5.543 -12.083 1.00 80.50 95 GLU A CA 1
ATOM 778 C C . GLU A 1 95 ? 17.338 -4.096 -11.702 1.00 80.50 95 GLU A C 1
ATOM 780 O O . GLU A 1 95 ? 17.244 -3.185 -12.518 1.00 80.50 95 GLU A O 1
ATOM 785 N N . GLY A 1 96 ? 17.701 -3.877 -10.437 1.00 75.38 96 GLY A N 1
ATOM 786 C CA . GLY A 1 96 ? 17.926 -2.533 -9.894 1.00 75.38 96 GLY A CA 1
ATOM 787 C C . GLY A 1 96 ? 16.660 -1.895 -9.314 1.00 75.38 96 GLY A C 1
ATOM 788 O O . GLY A 1 96 ? 15.623 -2.546 -9.194 1.00 75.38 96 GLY A O 1
ATOM 789 N N . PHE A 1 97 ? 16.768 -0.629 -8.908 1.00 70.50 97 PHE A N 1
ATOM 790 C CA . PHE A 1 97 ? 15.764 0.042 -8.070 1.00 70.50 97 PHE A CA 1
ATOM 791 C C . PHE A 1 97 ? 14.713 0.858 -8.835 1.00 70.50 97 PHE A C 1
ATOM 793 O O . PHE A 1 97 ? 13.597 0.971 -8.346 1.00 70.50 97 PHE A O 1
ATOM 800 N N . ASP A 1 98 ? 15.036 1.374 -10.026 1.00 75.50 98 ASP A N 1
ATOM 801 C CA . ASP A 1 98 ? 14.238 2.452 -10.642 1.00 75.50 98 ASP A CA 1
ATOM 802 C C . ASP A 1 98 ? 13.448 2.039 -11.898 1.00 75.50 98 ASP A C 1
ATOM 804 O O . ASP A 1 98 ? 12.852 2.889 -12.559 1.00 75.50 98 ASP A O 1
ATOM 808 N N . GLY A 1 99 ? 13.422 0.746 -12.242 1.00 82.75 99 GLY A N 1
ATOM 809 C CA . GLY A 1 99 ? 12.756 0.247 -13.452 1.00 82.75 99 GLY A CA 1
ATOM 810 C C . GLY A 1 99 ? 13.201 0.956 -14.749 1.00 82.75 99 GLY A C 1
ATOM 811 O O . GLY A 1 99 ? 14.233 1.631 -14.781 1.00 82.75 99 GLY A O 1
ATOM 812 N N . PRO A 1 100 ? 12.455 0.798 -15.858 1.00 86.94 100 PRO A N 1
ATOM 813 C CA . PRO A 1 100 ? 11.367 -0.163 -16.054 1.00 86.94 100 PRO A CA 1
ATOM 814 C C . PRO A 1 100 ? 11.887 -1.610 -16.047 1.00 86.94 100 PRO A C 1
ATOM 816 O O . PRO A 1 100 ? 13.066 -1.864 -16.299 1.00 86.94 100 PRO A O 1
ATOM 819 N N . TYR A 1 101 ? 11.008 -2.571 -15.772 1.00 91.31 101 TYR A N 1
ATOM 820 C CA . TYR A 1 101 ? 11.374 -3.979 -15.614 1.00 91.31 101 TYR A CA 1
ATOM 821 C C . TYR A 1 101 ? 10.757 -4.846 -16.699 1.00 91.31 101 TYR A C 1
ATOM 823 O O . TYR A 1 101 ? 9.777 -4.470 -17.335 1.00 91.31 101 TYR A O 1
ATOM 831 N N . LEU A 1 102 ? 11.308 -6.045 -16.886 1.00 94.12 102 LEU A N 1
ATOM 832 C CA . LEU A 1 102 ? 10.614 -7.078 -17.641 1.00 94.12 102 LEU A CA 1
ATOM 833 C C . LEU A 1 102 ? 9.457 -7.615 -16.790 1.00 94.12 102 LEU A C 1
ATOM 835 O O . LEU A 1 102 ? 9.690 -8.248 -15.756 1.00 94.12 102 LEU A O 1
ATOM 839 N N . THR A 1 103 ? 8.232 -7.368 -17.244 1.00 94.38 103 THR A N 1
ATOM 840 C CA . THR A 1 103 ? 6.992 -7.733 -16.556 1.00 94.38 103 THR A CA 1
ATOM 841 C C . THR A 1 103 ? 6.088 -8.575 -17.450 1.00 94.38 103 THR A C 1
ATOM 843 O O . THR A 1 103 ? 6.108 -8.461 -18.680 1.00 94.38 103 THR A O 1
ATOM 846 N N . TRP A 1 104 ? 5.294 -9.438 -16.823 1.00 95.25 104 TRP A N 1
ATOM 847 C CA . TRP A 1 104 ? 4.187 -10.169 -17.439 1.00 95.25 104 TRP A CA 1
ATOM 848 C C . TRP A 1 104 ? 3.045 -10.236 -16.440 1.00 95.25 104 TRP A C 1
ATOM 850 O O . TRP A 1 104 ? 3.284 -10.578 -15.285 1.00 95.25 104 TRP A O 1
ATOM 860 N N . ASN A 1 105 ? 1.819 -9.961 -16.877 1.00 91.75 105 ASN A N 1
ATOM 861 C CA . ASN A 1 105 ? 0.628 -10.112 -16.047 1.00 91.75 105 ASN A CA 1
ATOM 862 C C . ASN A 1 105 ? -0.410 -11.004 -16.744 1.00 91.75 105 ASN A C 1
ATOM 864 O O . ASN A 1 105 ? -0.426 -11.120 -17.974 1.00 91.75 105 ASN A O 1
ATOM 868 N N . SER A 1 106 ? -1.285 -11.619 -15.952 1.00 91.62 106 SER A N 1
ATOM 869 C CA . SER A 1 106 ? -2.312 -12.549 -16.437 1.00 91.62 106 SER A CA 1
ATOM 870 C C . SER A 1 106 ? -3.491 -11.883 -17.158 1.00 91.62 106 SER A C 1
ATOM 872 O O . SER A 1 106 ? -4.414 -12.581 -17.559 1.00 91.62 106 SER A O 1
ATOM 874 N N . ILE A 1 107 ? -3.491 -10.553 -17.304 1.00 86.81 107 ILE A N 1
ATOM 875 C CA . ILE A 1 107 ? -4.534 -9.792 -18.011 1.00 86.81 107 ILE A CA 1
ATOM 876 C C . ILE A 1 107 ? -4.105 -9.543 -19.463 1.00 86.81 107 ILE A C 1
ATOM 878 O O . ILE A 1 107 ? -4.837 -9.845 -20.402 1.00 86.81 107 ILE A O 1
ATOM 882 N N . ASP A 1 108 ? -2.902 -8.997 -19.643 1.00 87.50 108 ASP A N 1
ATOM 883 C CA . ASP A 1 108 ? -2.290 -8.676 -20.933 1.00 87.50 108 ASP A CA 1
ATOM 884 C C . ASP A 1 108 ? -1.701 -9.924 -21.611 1.00 87.50 108 ASP A C 1
ATOM 886 O O . ASP A 1 108 ? -1.551 -9.956 -22.838 1.00 87.50 108 ASP A O 1
ATOM 890 N N . GLU A 1 109 ? -1.312 -10.920 -20.805 1.00 91.44 109 GLU A N 1
ATOM 891 C CA . GLU A 1 109 ? -0.683 -12.188 -21.195 1.00 91.44 109 GLU A CA 1
ATOM 892 C C . GLU A 1 109 ? 0.571 -12.028 -22.075 1.00 91.44 109 GLU A C 1
ATOM 894 O O . GLU A 1 109 ? 0.959 -12.925 -22.832 1.00 91.44 109 GLU A O 1
ATOM 899 N N . LYS A 1 110 ? 1.256 -10.885 -21.972 1.00 92.12 110 LYS A N 1
ATOM 900 C CA . LYS A 1 110 ? 2.426 -10.545 -22.790 1.00 92.12 110 LYS A CA 1
ATOM 901 C C . LYS A 1 110 ? 3.561 -10.000 -21.943 1.00 92.12 110 LYS A C 1
ATOM 903 O O . LYS A 1 110 ? 3.350 -9.223 -21.018 1.00 92.12 110 LYS A O 1
ATOM 908 N N . TRP A 1 111 ? 4.778 -10.387 -22.318 1.00 94.38 111 TRP A N 1
ATOM 909 C CA . TRP A 1 111 ? 5.989 -9.793 -21.769 1.00 94.38 111 TRP A CA 1
ATOM 910 C C . TRP A 1 111 ? 6.142 -8.369 -22.295 1.00 94.38 111 TRP A C 1
ATOM 912 O O . TRP A 1 111 ? 5.999 -8.136 -23.497 1.00 94.38 111 TRP A O 1
ATOM 922 N N . LYS A 1 112 ? 6.452 -7.429 -21.407 1.00 93.06 112 LYS A N 1
ATOM 923 C CA . LYS A 1 112 ? 6.716 -6.027 -21.742 1.00 93.06 112 LYS A CA 1
ATOM 924 C C . LYS A 1 112 ? 7.813 -5.458 -20.846 1.00 93.06 112 LYS A C 1
ATOM 926 O O . LYS A 1 112 ? 8.151 -6.039 -19.820 1.00 93.06 112 LYS A O 1
ATOM 931 N N . ILE A 1 113 ? 8.398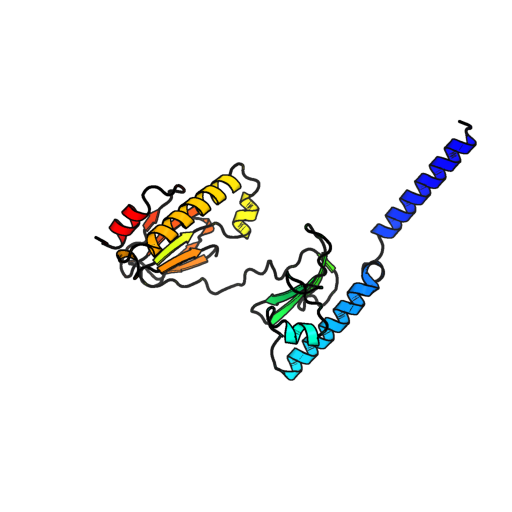 -4.343 -21.279 1.00 90.31 113 ILE A N 1
ATOM 932 C CA . ILE A 1 113 ? 9.253 -3.513 -20.429 1.00 90.31 113 ILE A CA 1
ATOM 933 C C . ILE A 1 113 ? 8.366 -2.402 -19.883 1.00 90.31 113 ILE A C 1
ATOM 935 O O . ILE A 1 113 ? 7.982 -1.509 -20.635 1.00 90.31 113 ILE A O 1
ATOM 939 N N . ASP A 1 114 ? 7.991 -2.508 -18.615 1.00 88.06 114 ASP A N 1
ATOM 940 C CA . ASP A 1 114 ? 7.027 -1.612 -17.979 1.00 88.06 114 ASP A CA 1
ATOM 941 C C . ASP A 1 114 ? 7.280 -1.535 -16.467 1.00 88.06 114 ASP A C 1
ATOM 943 O O . ASP A 1 114 ? 8.089 -2.285 -15.909 1.00 88.06 114 ASP A O 1
ATOM 947 N N . PHE A 1 115 ? 6.592 -0.622 -15.795 1.00 85.50 115 PHE A N 1
ATOM 948 C CA . PHE A 1 115 ? 6.514 -0.631 -14.340 1.00 85.50 115 PHE A CA 1
ATOM 949 C C . PHE A 1 115 ? 5.501 -1.689 -13.886 1.00 85.50 115 PHE A C 1
ATOM 951 O O . PHE A 1 115 ? 4.529 -1.951 -14.600 1.00 85.50 115 PHE A O 1
ATOM 958 N N . PRO A 1 116 ? 5.726 -2.344 -12.737 1.00 81.81 116 PRO A N 1
ATOM 959 C CA . PRO A 1 116 ? 4.845 -3.407 -12.297 1.00 81.81 116 PRO A CA 1
ATOM 960 C C . PRO A 1 116 ? 3.496 -2.811 -11.875 1.00 81.81 116 PRO A C 1
ATOM 962 O O . PRO A 1 116 ? 3.422 -1.812 -11.158 1.00 81.81 116 PRO A O 1
ATOM 965 N N . THR A 1 117 ? 2.425 -3.377 -12.424 1.00 71.00 117 THR A N 1
ATOM 966 C CA . THR A 1 117 ? 1.088 -2.767 -12.459 1.00 71.00 117 THR A CA 1
ATOM 967 C C . THR A 1 117 ? 0.190 -3.247 -11.336 1.00 71.00 117 THR A C 1
ATOM 969 O O . THR A 1 117 ? -0.683 -2.502 -10.897 1.00 71.00 117 THR A O 1
ATOM 972 N N . ILE A 1 118 ? 0.438 -4.450 -10.816 1.00 61.66 118 ILE A N 1
ATOM 973 C CA . ILE A 1 118 ? -0.323 -4.997 -9.685 1.00 61.66 118 ILE A CA 1
ATOM 974 C C . ILE A 1 118 ? 0.054 -4.298 -8.365 1.00 61.66 118 ILE A C 1
ATOM 976 O O . ILE A 1 118 ? -0.752 -4.272 -7.443 1.00 61.66 118 ILE A O 1
ATOM 980 N N . PHE A 1 119 ? 1.190 -3.588 -8.304 1.00 51.75 119 PHE A N 1
ATOM 981 C CA . PHE A 1 119 ? 1.443 -2.616 -7.226 1.00 51.75 119 PHE A CA 1
ATOM 982 C C . PHE A 1 119 ? 0.533 -1.381 -7.297 1.00 51.75 119 PHE A C 1
ATOM 984 O O . PHE A 1 119 ? 0.406 -0.665 -6.310 1.00 51.75 119 PHE A O 1
ATOM 991 N N . ASN A 1 120 ? -0.085 -1.119 -8.453 1.00 40.75 120 ASN A N 1
ATOM 992 C CA . ASN A 1 120 ? -0.828 0.107 -8.731 1.00 40.75 120 ASN A CA 1
ATOM 993 C C . ASN A 1 120 ? -2.335 -0.122 -8.916 1.00 40.75 120 ASN A C 1
ATOM 995 O O . ASN A 1 120 ? -3.102 0.841 -8.990 1.00 40.75 120 ASN A O 1
ATOM 999 N N . SER A 1 121 ? -2.793 -1.380 -8.949 1.00 38.88 121 SER A N 1
ATOM 1000 C CA . SER A 1 121 ? -4.196 -1.675 -8.683 1.00 38.88 121 SER A CA 1
ATOM 1001 C C . SER A 1 121 ? -4.430 -1.473 -7.192 1.00 38.88 121 SER A C 1
ATOM 1003 O O . SER A 1 121 ? -4.470 -2.423 -6.410 1.00 38.88 121 SER A O 1
ATOM 1005 N N . SER A 1 122 ? -4.599 -0.206 -6.815 1.00 40.47 122 SER A N 1
ATOM 1006 C CA . SER A 1 122 ? -5.581 0.149 -5.805 1.00 40.47 122 SER A CA 1
ATOM 1007 C C . SER A 1 122 ? -6.799 -0.712 -6.098 1.00 40.47 122 SER A C 1
ATOM 1009 O O . SER A 1 122 ? -7.488 -0.577 -7.113 1.00 40.47 122 SER A O 1
ATOM 1011 N N . VAL A 1 123 ? -6.949 -1.738 -5.273 1.00 45.72 123 VAL A N 1
ATOM 1012 C CA . VAL A 1 123 ? -8.138 -2.555 -5.248 1.00 45.72 123 VAL A CA 1
ATOM 1013 C C . VAL A 1 123 ? -9.282 -1.541 -5.221 1.00 45.72 123 VAL A C 1
ATOM 1015 O O . VAL A 1 123 ? -9.243 -0.588 -4.442 1.00 45.72 123 VAL A O 1
ATOM 1018 N N . GLU A 1 124 ? -10.290 -1.695 -6.079 1.00 46.06 124 GLU A N 1
ATOM 1019 C CA . GLU A 1 124 ? -11.619 -1.190 -5.733 1.00 46.06 124 GLU A CA 1
ATOM 1020 C C . GLU A 1 124 ? -12.054 -2.014 -4.516 1.00 46.06 124 GLU A C 1
ATOM 1022 O O . GLU A 1 124 ? -12.862 -2.934 -4.610 1.00 46.06 124 GLU A O 1
ATOM 1027 N N . THR A 1 125 ? -11.391 -1.787 -3.384 1.00 49.59 125 THR A N 1
ATOM 1028 C CA . THR A 1 125 ? -11.816 -2.257 -2.093 1.00 49.59 125 THR A CA 1
ATOM 1029 C C . THR A 1 125 ? -13.085 -1.475 -1.875 1.00 49.59 125 THR A C 1
ATOM 1031 O O . THR A 1 125 ? -13.127 -0.250 -2.040 1.00 49.59 125 THR A O 1
ATOM 1034 N N . GLU A 1 126 ? -14.155 -2.195 -1.561 1.00 64.25 126 GLU A N 1
ATOM 1035 C CA . GLU A 1 126 ? -15.271 -1.583 -0.863 1.00 64.25 126 GLU A CA 1
ATOM 1036 C C . GLU A 1 126 ? -14.677 -0.640 0.188 1.00 64.25 126 GLU A C 1
ATOM 1038 O O . GLU A 1 126 ? -13.760 -1.030 0.918 1.00 64.25 126 GLU A O 1
ATOM 1043 N N . SER A 1 127 ? -15.088 0.632 0.147 1.00 75.69 127 SER A N 1
ATOM 1044 C CA . SER A 1 127 ? -14.528 1.661 1.020 1.00 75.69 127 SER A CA 1
ATOM 1045 C C . SER A 1 127 ? -14.526 1.123 2.449 1.00 75.69 127 SER A C 1
ATOM 1047 O O . SER A 1 127 ? -15.589 0.680 2.890 1.00 75.69 127 SER A O 1
ATOM 1049 N N . PRO A 1 128 ? -13.378 1.102 3.152 1.00 86.94 128 PRO A N 1
ATOM 1050 C CA . PRO A 1 128 ? -13.326 0.522 4.481 1.00 86.94 128 PRO A CA 1
ATOM 1051 C C . PRO A 1 128 ? -14.386 1.185 5.356 1.00 86.94 128 PRO A C 1
ATOM 1053 O O . PRO A 1 128 ? -14.549 2.412 5.360 1.00 86.94 128 PRO A O 1
ATOM 1056 N N . ILE A 1 129 ? -15.151 0.327 6.026 1.00 90.44 129 ILE A N 1
ATOM 1057 C CA . ILE A 1 129 ? -16.291 0.710 6.845 1.00 90.44 129 ILE A CA 1
ATOM 1058 C C . ILE A 1 129 ? -15.817 0.813 8.290 1.00 90.44 129 ILE A C 1
ATOM 1060 O O . ILE A 1 129 ? -15.316 -0.155 8.868 1.00 90.44 129 ILE A O 1
ATOM 1064 N N . PHE A 1 130 ? -16.022 1.981 8.884 1.00 93.12 130 PHE A N 1
ATOM 1065 C CA . PHE A 1 130 ? -15.650 2.277 10.257 1.00 93.12 130 PHE A CA 1
ATOM 1066 C C . PHE A 1 130 ? -16.890 2.421 11.143 1.00 93.12 130 PHE A C 1
ATOM 1068 O O . PHE A 1 130 ? -17.833 3.152 10.831 1.00 93.12 130 PHE A O 1
ATOM 1075 N N . GLU A 1 131 ? -16.855 1.717 12.275 1.00 93.06 131 GLU A N 1
ATOM 1076 C CA . GLU A 1 131 ? -17.913 1.684 13.290 1.00 93.06 131 GLU A CA 1
ATOM 1077 C C . GLU A 1 131 ? -17.319 1.737 14.703 1.00 93.06 131 GLU A C 1
ATOM 1079 O O . GLU A 1 131 ? -16.250 1.175 14.984 1.00 93.06 131 GLU A O 1
ATOM 1084 N N . GLY A 1 132 ? -18.042 2.369 15.619 1.00 93.06 132 GLY A N 1
ATOM 1085 C CA . GLY A 1 132 ? -17.694 2.501 17.024 1.00 93.06 132 GLY A CA 1
ATOM 1086 C C . GLY A 1 132 ? -16.784 3.690 17.318 1.00 93.06 132 GLY A C 1
ATOM 1087 O O . GLY A 1 132 ? -16.687 4.653 16.564 1.00 93.06 132 GLY A O 1
ATOM 1088 N N . ASN A 1 133 ? -16.127 3.635 18.477 1.00 95.75 133 ASN A N 1
ATOM 1089 C CA . ASN A 1 133 ? -15.223 4.691 18.916 1.00 95.75 133 ASN A CA 1
ATOM 1090 C C . ASN A 1 133 ? -13.874 4.549 18.205 1.00 95.75 133 ASN A C 1
ATOM 1092 O O . ASN A 1 133 ? -13.070 3.689 18.587 1.00 95.75 133 ASN A O 1
ATOM 1096 N N . GLN A 1 134 ? -13.631 5.379 17.190 1.00 95.69 134 GLN A N 1
ATOM 1097 C CA . GLN A 1 134 ? -12.414 5.302 16.385 1.00 95.69 134 GLN A CA 1
ATOM 1098 C C . GLN A 1 134 ? -11.674 6.630 16.244 1.00 95.69 134 GLN A C 1
ATOM 1100 O O . GLN A 1 134 ? -12.280 7.698 16.119 1.00 95.69 134 GLN A O 1
ATOM 1105 N N . ILE A 1 135 ? -10.347 6.532 16.208 1.00 96.06 135 ILE A N 1
ATOM 1106 C CA . ILE A 1 135 ? -9.415 7.606 15.868 1.00 96.06 135 ILE A CA 1
ATOM 1107 C C . ILE A 1 135 ? -8.754 7.240 14.537 1.00 96.06 135 ILE A C 1
ATOM 1109 O O . ILE A 1 135 ? -7.962 6.306 14.467 1.00 96.06 135 ILE A O 1
ATOM 1113 N N . LEU A 1 136 ? -9.060 7.981 13.482 1.00 95.62 136 LEU A N 1
ATOM 1114 C CA . LEU A 1 136 ? -8.535 7.732 12.144 1.00 95.62 136 LEU A CA 1
ATOM 1115 C C . LEU A 1 136 ? -7.484 8.790 11.810 1.00 95.62 136 LEU A C 1
ATOM 1117 O O . LEU A 1 136 ? -7.784 9.983 11.768 1.00 95.62 136 LEU A O 1
ATOM 1121 N N . PHE A 1 137 ? -6.244 8.365 11.596 1.00 94.75 137 PHE A N 1
ATOM 1122 C CA . PHE A 1 137 ? -5.144 9.226 11.173 1.00 94.75 137 PHE A CA 1
ATOM 1123 C C . PHE A 1 137 ? -5.078 9.222 9.647 1.00 94.75 137 PHE A C 1
ATOM 1125 O O . PHE A 1 137 ? -4.598 8.268 9.044 1.00 94.75 137 PHE A O 1
ATOM 1132 N N . ILE A 1 138 ? -5.585 10.280 9.025 1.00 94.44 138 ILE A N 1
ATOM 1133 C CA . ILE A 1 138 ? -5.743 10.383 7.577 1.00 94.44 138 ILE A CA 1
ATOM 1134 C C . ILE A 1 138 ? -4.453 10.897 6.941 1.00 94.44 138 ILE A C 1
ATOM 1136 O O . ILE A 1 138 ? -4.042 12.038 7.185 1.00 94.44 138 ILE A O 1
ATOM 1140 N N . ARG A 1 139 ? -3.847 10.078 6.083 1.00 92.81 139 ARG A N 1
ATOM 1141 C CA . ARG A 1 139 ? -2.784 10.480 5.153 1.00 92.81 139 ARG A CA 1
ATOM 1142 C C . ARG A 1 139 ? -3.357 10.557 3.732 1.00 92.81 139 ARG A C 1
ATOM 1144 O O . ARG A 1 139 ? -4.398 9.956 3.470 1.00 92.81 139 ARG A O 1
ATOM 1151 N N . PRO A 1 140 ? -2.734 11.328 2.822 1.00 90.69 140 PRO A N 1
ATOM 1152 C CA . PRO A 1 140 ? -3.092 11.270 1.406 1.00 90.69 140 PRO A CA 1
ATOM 1153 C C . PRO A 1 140 ? -3.047 9.834 0.885 1.00 90.69 140 PRO A C 1
ATOM 1155 O O . PRO A 1 140 ? -2.182 9.055 1.293 1.00 90.69 140 PRO A O 1
ATOM 1158 N N . SER A 1 141 ? -3.930 9.521 -0.061 1.00 88.81 141 SER A N 1
ATOM 1159 C CA . SER A 1 141 ? -3.793 8.296 -0.842 1.00 88.81 141 SER A CA 1
ATOM 1160 C C . SER A 1 141 ? -2.495 8.279 -1.642 1.00 88.81 141 SER A C 1
ATOM 1162 O O . SER A 1 141 ? -1.924 9.332 -1.921 1.00 88.81 141 SER A O 1
ATOM 1164 N N . GLU A 1 142 ? -2.036 7.093 -2.043 1.00 84.44 142 GLU A N 1
ATOM 1165 C CA . GLU A 1 142 ? -0.799 6.948 -2.824 1.00 84.44 142 GLU A CA 1
ATOM 1166 C C . GLU A 1 142 ? -0.843 7.798 -4.106 1.00 84.44 142 GLU A C 1
ATOM 1168 O O . GLU A 1 142 ? 0.060 8.587 -4.374 1.00 84.44 142 GLU A O 1
ATOM 1173 N N . GLU A 1 143 ? -1.959 7.732 -4.846 1.00 81.88 143 GLU A N 1
ATOM 1174 C CA . GLU A 1 143 ? -2.185 8.549 -6.044 1.00 81.88 143 GLU A CA 1
ATOM 1175 C C . GLU A 1 143 ? -2.087 10.047 -5.719 1.00 81.88 143 GLU A C 1
ATOM 1177 O O . GLU A 1 143 ? -1.441 10.819 -6.433 1.00 81.88 143 GLU A O 1
ATOM 1182 N N . LYS A 1 144 ? -2.701 10.477 -4.612 1.00 87.50 144 LYS A N 1
ATOM 1183 C CA . LYS A 1 144 ? -2.674 11.876 -4.190 1.00 87.50 144 LYS A CA 1
ATOM 1184 C C . LYS A 1 144 ? -1.288 12.316 -3.741 1.00 87.50 144 LYS A C 1
ATOM 1186 O O . LYS A 1 144 ? -0.885 13.434 -4.064 1.00 87.50 144 LYS A O 1
ATOM 1191 N N . PHE A 1 145 ? -0.565 11.474 -3.016 1.00 89.12 145 PHE A N 1
ATOM 1192 C CA . PHE A 1 145 ? 0.790 11.749 -2.561 1.00 89.12 145 PHE A CA 1
ATOM 1193 C C . PHE A 1 145 ? 1.740 11.907 -3.750 1.00 89.12 145 PHE A C 1
ATOM 1195 O O . PHE A 1 145 ? 2.479 12.887 -3.816 1.00 89.12 145 PHE A O 1
ATOM 1202 N N . GLU A 1 146 ? 1.635 11.035 -4.752 1.00 86.44 146 GLU A N 1
ATOM 1203 C CA . GLU A 1 146 ? 2.429 11.105 -5.982 1.00 86.44 146 GLU A CA 1
ATOM 1204 C C . GLU A 1 146 ? 2.183 12.388 -6.790 1.00 86.44 146 GLU A C 1
ATOM 1206 O O . GLU A 1 146 ? 3.101 12.913 -7.424 1.00 86.44 146 GLU A O 1
ATOM 1211 N N . LEU A 1 147 ? 0.968 12.942 -6.738 1.00 87.00 147 LEU A N 1
ATOM 1212 C CA . LEU A 1 147 ? 0.671 14.260 -7.312 1.00 87.00 147 LEU A CA 1
ATOM 1213 C C . LEU A 1 147 ? 1.300 15.398 -6.499 1.00 87.00 147 LEU A C 1
ATOM 1215 O O . LEU A 1 147 ? 1.771 16.376 -7.079 1.00 87.00 147 LEU A O 1
ATOM 1219 N N . LEU A 1 148 ? 1.308 15.269 -5.171 1.00 86.94 148 LEU A N 1
ATOM 1220 C CA . LEU A 1 148 ? 1.831 16.276 -4.248 1.00 86.94 148 LEU A CA 1
ATOM 1221 C C . LEU A 1 148 ? 3.356 16.235 -4.114 1.00 86.94 148 LEU A C 1
ATOM 1223 O O . LEU A 1 148 ? 3.925 17.226 -3.678 1.00 86.94 148 LEU A O 1
ATOM 1227 N N . LYS A 1 149 ? 4.040 15.150 -4.502 1.00 85.44 149 LYS A N 1
ATOM 1228 C CA . LYS A 1 149 ? 5.498 14.976 -4.313 1.00 85.44 149 LYS A CA 1
ATOM 1229 C C . LYS A 1 149 ? 6.363 16.079 -4.934 1.00 85.44 149 LYS A C 1
ATOM 1231 O O . LYS A 1 149 ? 7.504 16.278 -4.528 1.00 85.44 149 LYS A O 1
ATOM 1236 N N . ASN A 1 150 ? 5.826 16.772 -5.939 1.00 85.12 150 ASN A N 1
ATOM 1237 C CA . ASN A 1 150 ? 6.490 17.887 -6.616 1.00 85.12 150 ASN A CA 1
ATOM 1238 C C . ASN A 1 150 ? 6.251 19.241 -5.922 1.00 85.12 150 ASN A C 1
ATOM 1240 O O . ASN A 1 150 ? 6.894 20.228 -6.284 1.00 85.12 150 ASN A O 1
ATOM 1244 N N . ASP A 1 151 ? 5.344 19.300 -4.947 1.00 86.25 151 ASP A N 1
ATOM 1245 C CA . ASP A 1 151 ? 5.103 20.483 -4.133 1.00 86.25 151 ASP A CA 1
ATOM 1246 C C . ASP A 1 151 ? 6.181 20.590 -3.047 1.00 86.25 151 ASP A C 1
ATOM 1248 O O . ASP A 1 151 ? 6.509 19.632 -2.342 1.00 86.25 151 ASP A O 1
ATOM 1252 N N . ASN A 1 152 ? 6.734 21.792 -2.883 1.00 79.88 152 ASN A N 1
ATOM 1253 C CA . ASN A 1 152 ? 7.737 22.048 -1.853 1.00 79.88 152 ASN A CA 1
ATOM 1254 C C . ASN A 1 152 ? 7.151 21.793 -0.455 1.00 79.88 152 ASN A C 1
ATOM 1256 O O . ASN A 1 152 ? 6.167 22.431 -0.078 1.00 79.88 152 ASN A O 1
ATOM 1260 N N . GLY A 1 153 ? 7.802 20.944 0.342 1.00 84.12 153 GLY A N 1
ATOM 1261 C CA . GLY A 1 153 ? 7.457 20.742 1.752 1.00 84.12 153 GLY A CA 1
ATOM 1262 C C . GLY A 1 153 ? 6.622 19.496 2.058 1.00 84.12 153 GLY A C 1
ATOM 1263 O O . GLY A 1 153 ? 6.355 19.230 3.227 1.00 84.12 153 GLY A O 1
ATOM 1264 N N . VAL A 1 154 ? 6.160 18.744 1.051 1.00 89.44 154 VAL A N 1
ATOM 1265 C CA . VAL A 1 154 ? 5.263 17.592 1.278 1.00 89.44 154 VAL A CA 1
ATOM 1266 C C . VAL A 1 154 ? 5.932 16.466 2.068 1.00 89.44 154 VAL A C 1
ATOM 1268 O O . VAL A 1 154 ? 5.293 15.883 2.939 1.00 89.44 154 VAL A O 1
ATOM 1271 N N . TYR A 1 155 ? 7.216 16.199 1.820 1.00 89.50 155 TYR A N 1
ATOM 1272 C CA . TYR A 1 155 ? 7.973 15.176 2.542 1.00 89.50 155 TYR A CA 1
ATOM 1273 C C . TYR A 1 155 ? 8.198 15.574 4.003 1.00 89.50 155 TYR A C 1
ATOM 1275 O O . TYR A 1 155 ? 8.129 14.733 4.896 1.00 89.50 155 TYR A O 1
ATOM 1283 N N . GLU A 1 156 ? 8.430 16.860 4.262 1.00 88.88 156 GLU A N 1
ATOM 1284 C CA . GLU A 1 156 ? 8.558 17.410 5.607 1.00 88.88 156 GLU A CA 1
ATOM 1285 C C . GLU A 1 156 ? 7.234 17.312 6.367 1.00 88.88 156 GLU A C 1
ATOM 1287 O O . GLU A 1 156 ? 7.219 16.851 7.506 1.00 88.88 156 GLU A O 1
ATOM 1292 N N . VAL A 1 157 ? 6.117 17.673 5.725 1.00 89.00 157 VAL A N 1
ATOM 1293 C CA . VAL A 1 157 ? 4.774 17.552 6.315 1.00 89.00 157 VAL A CA 1
ATOM 1294 C C . VAL A 1 157 ? 4.429 16.094 6.611 1.00 89.00 157 VAL A C 1
ATOM 1296 O O . VAL A 1 157 ? 3.941 15.801 7.701 1.00 89.00 157 VAL A O 1
ATOM 1299 N N . ASP A 1 158 ? 4.703 15.180 5.680 1.00 90.44 158 ASP A N 1
ATOM 1300 C CA . ASP A 1 158 ? 4.449 13.749 5.860 1.00 90.44 158 ASP A CA 1
ATOM 1301 C C . ASP A 1 158 ? 5.295 13.156 6.995 1.00 90.44 158 ASP A C 1
ATOM 1303 O O . ASP A 1 158 ? 4.781 12.439 7.857 1.00 90.44 158 ASP A O 1
ATOM 1307 N N . SER A 1 159 ? 6.575 13.529 7.059 1.00 89.50 159 SER A N 1
ATOM 1308 C CA . SER A 1 159 ? 7.484 13.135 8.137 1.00 89.50 159 SER A CA 1
ATOM 1309 C C . SER A 1 159 ? 7.025 13.666 9.500 1.00 89.50 159 SER A C 1
ATOM 1311 O O . SER A 1 159 ? 6.986 12.911 10.477 1.00 89.50 159 SER A O 1
ATOM 1313 N N . ASP A 1 160 ? 6.659 14.948 9.590 1.00 88.50 160 ASP A N 1
ATOM 1314 C CA . ASP A 1 160 ? 6.172 15.568 10.828 1.00 88.50 160 ASP A CA 1
ATOM 1315 C C . ASP A 1 160 ? 4.859 14.931 11.293 1.00 88.50 160 ASP A C 1
ATOM 1317 O O . ASP A 1 160 ? 4.698 14.636 12.484 1.00 88.50 160 ASP A O 1
ATOM 1321 N N . PHE A 1 161 ? 3.944 14.665 10.356 1.00 89.19 161 PHE A N 1
ATOM 1322 C CA . PHE A 1 161 ? 2.700 13.959 10.636 1.00 89.19 161 PHE A CA 1
ATOM 1323 C C . PHE A 1 161 ? 2.983 12.550 11.160 1.00 89.19 161 PHE A C 1
ATOM 1325 O O . PHE A 1 161 ? 2.504 12.195 12.236 1.00 89.19 161 PHE A O 1
ATOM 1332 N N . GLY A 1 162 ? 3.823 11.778 10.461 1.00 88.69 162 GLY A N 1
ATOM 1333 C CA . GLY A 1 162 ? 4.221 10.422 10.845 1.00 88.69 162 GLY A CA 1
ATOM 1334 C C . GLY A 1 162 ? 4.832 10.359 12.246 1.00 88.69 162 GLY A C 1
ATOM 1335 O O . GLY A 1 162 ? 4.451 9.529 13.075 1.00 88.69 162 GLY A O 1
ATOM 1336 N N . PHE A 1 163 ? 5.728 11.292 12.567 1.00 87.56 163 PHE A N 1
ATOM 1337 C CA . PHE A 1 163 ? 6.305 11.391 13.906 1.00 87.56 163 PHE A CA 1
ATOM 1338 C C . PHE A 1 163 ? 5.263 11.771 14.967 1.00 87.56 163 PHE A C 1
ATOM 1340 O O . PHE A 1 163 ? 5.274 11.241 16.085 1.00 87.56 163 PHE A O 1
ATOM 1347 N N . GLY A 1 164 ? 4.348 12.680 14.624 1.00 86.62 164 GLY A N 1
ATOM 1348 C CA . GLY A 1 164 ? 3.279 13.130 15.504 1.00 86.62 164 GLY A CA 1
ATOM 1349 C C . GLY A 1 164 ? 2.293 12.021 15.860 1.00 86.62 164 GLY A C 1
ATOM 1350 O O . GLY A 1 164 ? 2.040 11.792 17.047 1.00 86.62 164 GLY A O 1
ATOM 1351 N N . ILE A 1 165 ? 1.788 11.297 14.859 1.00 89.75 165 ILE A N 1
ATOM 1352 C CA . ILE A 1 165 ? 0.836 10.196 15.061 1.00 89.75 165 ILE A CA 1
ATOM 1353 C C . ILE A 1 165 ? 1.479 9.044 15.824 1.00 89.75 165 ILE A C 1
ATOM 1355 O O . ILE A 1 165 ? 0.860 8.517 16.742 1.00 89.75 165 ILE A O 1
ATOM 1359 N N . GLN A 1 166 ? 2.744 8.716 15.547 1.00 89.19 166 GLN A N 1
ATOM 1360 C CA . GLN A 1 166 ? 3.437 7.634 16.241 1.00 89.19 166 GLN A CA 1
ATOM 1361 C C . GLN A 1 166 ? 3.547 7.919 17.745 1.00 89.19 166 GLN A C 1
ATOM 1363 O O . GLN A 1 166 ? 3.317 7.038 18.573 1.00 89.19 166 GLN A O 1
ATOM 1368 N N . ARG A 1 167 ? 3.858 9.167 18.123 1.00 88.38 167 ARG A N 1
ATOM 1369 C CA . ARG A 1 167 ? 3.873 9.599 19.531 1.00 88.38 167 ARG A CA 1
ATOM 1370 C C . ARG A 1 167 ? 2.493 9.533 20.179 1.00 88.38 167 ARG A C 1
ATOM 1372 O O . ARG A 1 167 ? 2.391 9.135 21.343 1.00 88.38 167 ARG A O 1
ATOM 1379 N N . THR A 1 168 ? 1.452 9.923 19.448 1.00 89.75 168 THR A N 1
ATOM 1380 C CA . THR A 1 168 ? 0.070 9.830 19.931 1.00 89.75 168 THR A CA 1
ATOM 1381 C C . THR A 1 168 ? -0.328 8.370 20.132 1.00 89.75 168 THR A C 1
ATOM 1383 O O . THR A 1 168 ? -0.776 8.039 21.223 1.00 89.75 168 THR A O 1
ATOM 1386 N N . ILE A 1 169 ? -0.076 7.487 19.162 1.00 90.94 169 ILE A N 1
ATOM 1387 C CA . ILE A 1 169 ? -0.347 6.042 19.249 1.00 90.94 169 ILE A CA 1
ATOM 1388 C C . ILE A 1 169 ? 0.346 5.430 20.464 1.00 90.94 169 ILE A C 1
ATOM 1390 O O . ILE A 1 169 ? -0.323 4.844 21.308 1.00 90.94 169 ILE A O 1
ATOM 1394 N N . TYR A 1 170 ? 1.649 5.674 20.644 1.00 90.88 170 TYR A N 1
ATOM 1395 C CA . TYR A 1 170 ? 2.357 5.202 21.839 1.00 90.88 170 TYR A CA 1
ATOM 1396 C C . TYR A 1 170 ? 1.711 5.695 23.140 1.00 90.88 170 TYR A C 1
ATOM 1398 O O . TYR A 1 170 ? 1.654 4.968 24.128 1.00 90.88 170 TYR A O 1
ATOM 1406 N N . SER A 1 171 ? 1.209 6.930 23.157 1.00 90.88 171 SER A N 1
ATOM 1407 C CA . SER A 1 171 ? 0.526 7.481 24.330 1.00 90.88 171 SER A CA 1
ATOM 1408 C C . SER A 1 171 ? -0.847 6.845 24.571 1.00 90.88 171 SER A C 1
ATOM 1410 O O . SER A 1 171 ? -1.236 6.699 25.732 1.00 90.88 171 SER A O 1
ATOM 1412 N N . LEU A 1 172 ? -1.560 6.474 23.501 1.00 91.12 172 LEU A N 1
ATOM 1413 C CA . LEU A 1 172 ? -2.830 5.746 23.558 1.00 91.12 172 LEU A CA 1
ATOM 1414 C C . LEU A 1 172 ? -2.615 4.331 24.111 1.00 91.12 172 LEU A C 1
ATOM 1416 O O . LEU A 1 172 ? -3.301 3.937 25.051 1.00 91.12 172 LEU A O 1
ATOM 1420 N N . ASP A 1 173 ? -1.600 3.625 23.611 1.00 91.69 173 ASP A N 1
ATOM 1421 C CA . ASP A 1 173 ? -1.228 2.269 24.037 1.00 91.69 173 ASP A CA 1
ATOM 1422 C C . ASP A 1 173 ? -0.837 2.183 25.518 1.00 91.69 173 ASP A C 1
ATOM 1424 O O . ASP A 1 173 ? -1.195 1.241 26.230 1.00 91.69 173 ASP A O 1
ATOM 1428 N N . LEU A 1 174 ? -0.085 3.174 26.004 1.00 92.31 174 LEU A N 1
ATOM 1429 C CA . LEU A 1 174 ? 0.449 3.170 27.368 1.00 92.31 174 LEU A CA 1
ATOM 1430 C C . LEU A 1 174 ? -0.616 3.427 28.440 1.00 92.31 174 LEU A C 1
ATOM 1432 O O . LEU A 1 174 ? -0.431 3.034 29.595 1.00 92.31 174 LEU A O 1
ATOM 1436 N N . GLN A 1 175 ? -1.713 4.105 28.101 1.00 91.12 175 GLN A N 1
ATOM 1437 C CA . GLN A 1 175 ? -2.692 4.555 29.086 1.00 91.12 175 GLN A CA 1
ATOM 1438 C C . GLN A 1 175 ? -3.957 3.701 29.049 1.00 91.12 175 GLN A C 1
ATOM 1440 O O . GLN A 1 175 ? -4.701 3.662 28.073 1.00 91.12 175 GLN A O 1
ATOM 1445 N N . VAL A 1 176 ? -4.265 3.076 30.188 1.00 91.44 176 VAL A N 1
ATOM 1446 C CA . VAL A 1 176 ? -5.412 2.164 30.344 1.00 91.44 176 VAL A CA 1
ATOM 1447 C C . VAL A 1 176 ? -6.744 2.814 29.952 1.00 91.44 176 VAL A C 1
ATOM 1449 O O . VAL A 1 176 ? -7.629 2.120 29.451 1.00 91.44 176 VAL A O 1
ATOM 1452 N N . LYS A 1 177 ? -6.877 4.135 30.135 1.00 93.06 177 LYS A N 1
ATOM 1453 C CA . LYS A 1 177 ? -8.101 4.883 29.825 1.00 93.06 177 LYS A CA 1
ATOM 1454 C C . LYS A 1 177 ? -8.498 4.840 28.342 1.00 93.06 177 LYS A C 1
ATOM 1456 O O . LYS A 1 177 ? -9.685 4.922 28.051 1.00 93.06 177 LYS A O 1
ATOM 1461 N N . TYR A 1 178 ? -7.561 4.591 27.423 1.00 94.12 178 TYR A N 1
ATOM 1462 C CA . TYR A 1 178 ? -7.838 4.533 25.980 1.00 94.12 178 TYR A CA 1
ATOM 1463 C C . TYR A 1 178 ? -8.054 3.124 25.420 1.00 94.12 178 TYR A C 1
ATOM 1465 O O . TYR A 1 178 ? -8.330 2.991 24.235 1.00 94.12 178 TYR A O 1
ATOM 1473 N N . LYS A 1 179 ? -7.992 2.061 26.235 1.00 89.88 179 LYS A N 1
ATOM 1474 C CA . LYS A 1 179 ? -8.069 0.660 25.757 1.00 89.88 179 LYS A CA 1
ATOM 1475 C C . LYS A 1 179 ? -9.315 0.298 24.940 1.00 89.88 179 LYS A C 1
ATOM 1477 O O . LYS A 1 179 ? -9.331 -0.737 24.285 1.00 89.88 179 LYS A O 1
ATOM 1482 N N . HIS A 1 180 ? -10.376 1.086 25.057 1.00 89.75 180 HIS A N 1
ATOM 1483 C CA . HIS A 1 180 ? -11.643 0.868 24.368 1.00 89.75 180 HIS A CA 1
ATOM 1484 C C . HIS A 1 180 ? -11.739 1.630 23.035 1.00 89.75 180 HIS A C 1
ATOM 1486 O O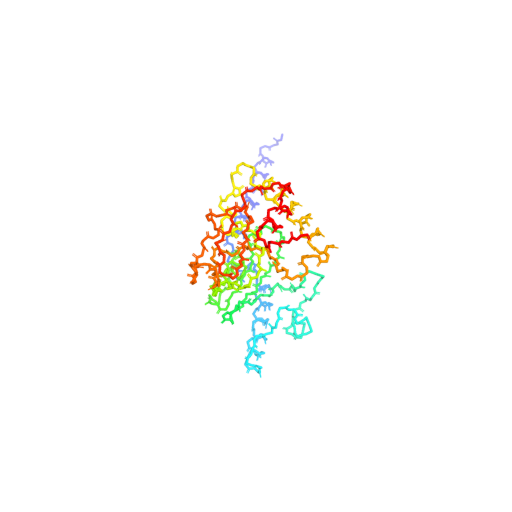 . HIS A 1 180 ? -12.717 1.455 22.311 1.00 89.75 180 HIS A O 1
ATOM 1492 N N . LEU A 1 181 ? -10.756 2.481 22.727 1.00 93.19 181 LEU A N 1
ATOM 1493 C CA . LEU A 1 181 ? -10.663 3.197 21.463 1.00 93.19 181 LEU A CA 1
ATOM 1494 C C . LEU A 1 181 ? -9.917 2.337 20.450 1.00 93.19 181 LEU A C 1
ATOM 1496 O O . LEU A 1 181 ? -8.882 1.748 20.764 1.00 93.19 181 LEU A O 1
ATOM 1500 N N . LYS A 1 182 ? -10.429 2.296 19.223 1.00 94.44 182 LYS A N 1
ATOM 1501 C CA . LYS A 1 182 ? -9.686 1.777 18.074 1.00 94.44 182 LYS A CA 1
ATOM 1502 C C . LYS A 1 182 ? -9.002 2.936 17.370 1.00 94.44 182 LYS A C 1
ATOM 1504 O O . LYS A 1 182 ? -9.530 4.047 17.357 1.00 94.44 182 LYS A O 1
ATOM 1509 N N . TYR A 1 183 ? -7.843 2.689 16.785 1.00 94.00 183 TYR A N 1
ATOM 1510 C CA . TYR A 1 183 ? -7.179 3.690 15.970 1.00 94.00 183 TYR A CA 1
ATOM 1511 C C . TYR A 1 183 ? -6.456 3.055 14.798 1.00 94.00 183 TYR A C 1
ATOM 1513 O O . TYR A 1 183 ? -5.949 1.940 14.904 1.00 94.00 183 TYR A O 1
ATOM 1521 N N . GLU A 1 184 ? -6.419 3.783 13.690 1.00 93.44 184 GLU A N 1
ATOM 1522 C CA . GLU A 1 184 ? -5.879 3.294 12.427 1.00 93.44 184 GLU A CA 1
ATOM 1523 C C . GLU A 1 184 ? -5.306 4.448 11.607 1.00 93.44 184 GLU A C 1
ATOM 1525 O O . GLU A 1 184 ? -5.776 5.585 11.697 1.00 93.44 184 GLU A O 1
ATOM 1530 N N . VAL A 1 185 ? -4.263 4.157 10.831 1.00 92.88 185 VAL A N 1
ATOM 1531 C CA . VAL A 1 185 ? -3.738 5.077 9.819 1.00 92.88 185 VAL A CA 1
ATOM 1532 C C . VAL A 1 185 ? -4.402 4.720 8.500 1.00 92.88 185 VAL A C 1
ATOM 1534 O O . VAL A 1 185 ? -4.276 3.589 8.045 1.00 92.88 185 VAL A O 1
ATOM 1537 N N . VAL A 1 186 ? -5.111 5.680 7.916 1.00 92.50 186 VAL A N 1
ATOM 1538 C CA . VAL A 1 186 ? -5.939 5.491 6.724 1.00 92.50 186 VAL A CA 1
ATOM 1539 C C . VAL A 1 186 ? -5.269 6.182 5.547 1.00 92.50 186 VAL A C 1
ATOM 1541 O O . VAL A 1 186 ? -5.006 7.388 5.607 1.00 92.50 186 VAL A O 1
ATOM 1544 N N . ASN A 1 187 ? -5.047 5.417 4.480 1.00 90.88 187 ASN A N 1
ATOM 1545 C CA . ASN A 1 187 ? -4.459 5.894 3.225 1.00 90.88 187 ASN A CA 1
ATOM 1546 C C . ASN A 1 187 ? -5.421 5.682 2.037 1.00 90.88 187 ASN A C 1
ATOM 1548 O O . ASN A 1 187 ? -5.105 5.998 0.894 1.00 90.88 187 ASN A O 1
ATOM 1552 N N . GLU A 1 188 ? -6.601 5.115 2.269 1.00 88.94 188 GLU A N 1
ATOM 1553 C CA . GLU A 1 188 ? -7.617 4.894 1.251 1.00 88.94 188 GLU A CA 1
ATOM 1554 C C . GLU A 1 188 ? -8.303 6.210 0.910 1.00 88.94 188 GLU A C 1
ATOM 1556 O O . GLU A 1 188 ? -8.750 6.931 1.803 1.00 88.94 188 GLU A O 1
ATOM 1561 N N . ARG A 1 189 ? -8.468 6.491 -0.388 1.00 87.94 189 ARG A N 1
ATOM 1562 C CA . ARG A 1 189 ? -9.133 7.709 -0.877 1.00 87.94 189 ARG A CA 1
ATOM 1563 C C . ARG A 1 189 ? -10.577 7.846 -0.394 1.00 87.94 189 ARG A C 1
ATOM 1565 O O . ARG A 1 189 ? -11.058 8.952 -0.174 1.00 87.94 189 ARG A O 1
ATOM 1572 N N . PHE A 1 190 ? -11.296 6.735 -0.265 1.00 90.12 190 PHE A N 1
ATOM 1573 C CA . PHE A 1 190 ? -12.691 6.751 0.152 1.00 90.12 190 PHE A CA 1
ATOM 1574 C C . PHE A 1 190 ? -12.923 5.821 1.325 1.00 90.12 190 PHE A C 1
ATOM 1576 O O . PHE A 1 190 ? -12.617 4.637 1.226 1.00 90.12 190 PHE A O 1
ATOM 1583 N N . ILE A 1 191 ? -13.562 6.342 2.366 1.00 93.00 191 ILE A N 1
ATOM 1584 C CA . ILE A 1 191 ? -13.951 5.594 3.565 1.00 93.00 191 ILE A CA 1
ATOM 1585 C C . ILE A 1 191 ? -15.433 5.796 3.867 1.00 93.00 191 ILE A C 1
ATOM 1587 O O . ILE A 1 191 ? -16.011 6.810 3.463 1.00 93.00 191 ILE A O 1
ATOM 1591 N N . GLU A 1 192 ? -16.046 4.860 4.583 1.00 93.06 192 GLU A N 1
ATOM 1592 C CA . GLU A 1 192 ? -17.438 4.956 5.026 1.00 93.06 192 GLU A CA 1
ATOM 1593 C C . GLU A 1 192 ? -17.521 4.880 6.552 1.00 93.06 192 GLU A C 1
ATOM 1595 O O . GLU A 1 192 ? -16.845 4.076 7.186 1.00 93.06 192 GLU A O 1
ATOM 1600 N N . ILE A 1 193 ? -18.335 5.743 7.158 1.00 93.44 193 ILE A N 1
ATOM 1601 C CA . ILE A 1 193 ? -18.642 5.696 8.593 1.00 93.44 193 ILE A CA 1
ATOM 1602 C C . ILE A 1 193 ? -20.133 5.431 8.725 1.00 93.44 193 ILE A C 1
ATOM 1604 O O . ILE A 1 193 ? -20.926 6.146 8.112 1.00 93.44 193 ILE A O 1
ATOM 1608 N N . ASN A 1 194 ? -20.518 4.446 9.537 1.00 92.00 194 ASN A N 1
ATOM 1609 C CA . ASN A 1 194 ? -21.899 3.950 9.574 1.00 92.00 194 ASN A CA 1
ATOM 1610 C C . ASN A 1 194 ? -22.740 4.450 10.749 1.00 92.00 194 ASN A C 1
ATOM 1612 O O . ASN A 1 194 ? -23.960 4.549 10.623 1.00 92.00 194 ASN A O 1
ATOM 1616 N N . ASP A 1 195 ? -22.131 4.782 11.883 1.00 91.81 195 ASP A N 1
ATOM 1617 C CA . ASP A 1 195 ? -22.856 4.939 13.148 1.00 91.81 195 ASP A CA 1
ATOM 1618 C C . ASP A 1 195 ? -22.764 6.336 13.781 1.00 91.81 195 ASP A C 1
ATOM 1620 O O . ASP A 1 195 ? -23.270 6.549 14.880 1.00 91.81 195 ASP A O 1
ATOM 1624 N N . CYS A 1 196 ? -22.209 7.333 13.090 1.00 92.19 196 CYS A N 1
ATOM 1625 C CA . CYS A 1 196 ? -22.203 8.730 13.543 1.00 92.19 196 CYS A CA 1
ATOM 1626 C C . CYS A 1 196 ? -23.595 9.408 13.492 1.00 92.19 196 CYS A C 1
ATOM 1628 O O . CYS A 1 196 ? -24.555 8.889 12.926 1.00 92.19 196 CYS A O 1
ATOM 1630 N N . LYS A 1 197 ? -23.716 10.631 14.034 1.00 87.88 197 LYS A N 1
ATOM 1631 C CA . LYS A 1 197 ? -24.989 11.389 14.115 1.00 87.88 197 LYS A CA 1
ATOM 1632 C C . LYS A 1 197 ? -25.721 11.565 12.772 1.00 87.88 197 LYS A C 1
ATOM 1634 O O . LYS A 1 197 ? -26.946 11.600 12.762 1.00 87.88 197 LYS A O 1
ATOM 1639 N N . ASN A 1 198 ? -24.982 11.690 11.668 1.00 90.00 198 ASN A N 1
ATOM 1640 C CA . ASN A 1 198 ? -25.515 11.908 10.315 1.00 90.00 198 ASN A CA 1
ATOM 1641 C C . ASN A 1 198 ? -25.045 10.815 9.335 1.00 90.00 198 ASN A C 1
ATOM 1643 O O . ASN A 1 198 ? -24.738 11.112 8.183 1.00 90.00 198 ASN A O 1
ATOM 1647 N N . CYS A 1 199 ? -24.920 9.581 9.821 1.00 90.19 199 CYS A N 1
ATOM 1648 C CA . CYS A 1 199 ? -24.409 8.444 9.060 1.00 90.19 199 CYS A CA 1
ATOM 1649 C C . CYS A 1 199 ? -25.534 7.561 8.455 1.00 90.19 199 CYS A C 1
ATOM 1651 O O . CYS A 1 199 ? -26.687 7.679 8.885 1.00 90.19 199 CYS A O 1
ATOM 1653 N N . PRO A 1 200 ? -25.230 6.687 7.466 1.00 87.12 200 PRO A N 1
ATOM 1654 C CA . PRO A 1 200 ? -23.907 6.443 6.882 1.00 87.12 200 PRO A CA 1
ATOM 1655 C C . PRO A 1 200 ? -23.409 7.615 6.033 1.00 87.12 200 PRO A C 1
ATOM 1657 O O . PRO A 1 200 ? -24.195 8.307 5.382 1.00 87.12 200 PRO A O 1
ATOM 1660 N N . ILE A 1 201 ? -22.099 7.858 6.053 1.00 90.94 201 ILE A N 1
ATOM 1661 C CA . ILE A 1 201 ? -21.457 8.883 5.228 1.00 90.94 201 ILE A CA 1
ATOM 1662 C C . ILE A 1 201 ? -20.186 8.341 4.586 1.00 90.94 201 ILE A C 1
ATOM 1664 O O . ILE A 1 201 ? -19.341 7.745 5.250 1.00 90.94 201 ILE A O 1
ATOM 1668 N N . LYS A 1 202 ? -20.041 8.615 3.288 1.00 90.31 202 LYS A N 1
ATOM 1669 C CA . LYS A 1 202 ? -18.821 8.357 2.528 1.00 90.31 202 LYS A CA 1
ATOM 1670 C C . LYS A 1 202 ? -17.963 9.617 2.479 1.00 90.31 202 LYS A C 1
ATOM 1672 O O . LYS A 1 202 ? -18.459 10.687 2.123 1.00 90.31 202 LYS A O 1
ATOM 1677 N N . ILE A 1 203 ? -16.688 9.493 2.827 1.00 89.88 203 ILE A N 1
ATOM 1678 C CA . ILE A 1 203 ? -15.736 10.603 2.926 1.00 89.88 203 ILE A CA 1
ATOM 1679 C C . ILE A 1 203 ? -14.621 10.401 1.904 1.00 89.88 203 ILE A C 1
ATOM 1681 O O . ILE A 1 203 ? -14.046 9.320 1.826 1.00 89.88 203 ILE A O 1
ATOM 1685 N N . ASP A 1 204 ? -14.321 11.455 1.144 1.00 90.38 204 ASP A N 1
ATOM 1686 C CA . ASP A 1 204 ? -13.120 11.551 0.310 1.00 90.38 204 ASP A CA 1
ATOM 1687 C C . ASP A 1 204 ? -11.960 12.074 1.173 1.00 90.38 204 ASP A C 1
ATOM 1689 O O . ASP A 1 204 ? -11.924 13.253 1.546 1.00 90.38 204 ASP A O 1
ATOM 1693 N N . THR A 1 205 ? -11.042 11.190 1.551 1.00 91.81 205 THR A N 1
ATOM 1694 C CA . THR A 1 205 ? -9.919 11.479 2.456 1.00 91.81 205 THR A CA 1
ATOM 1695 C C . THR A 1 205 ? -8.864 12.376 1.817 1.00 91.81 205 THR A C 1
ATOM 1697 O O . THR A 1 205 ? -8.198 13.123 2.534 1.00 91.81 205 THR A O 1
ATOM 1700 N N . ASP A 1 206 ? -8.781 12.434 0.484 1.00 89.69 206 ASP A N 1
ATOM 1701 C CA . ASP A 1 206 ? -7.860 13.337 -0.218 1.00 89.69 206 ASP A CA 1
ATOM 1702 C C . ASP A 1 206 ? -8.274 14.812 -0.071 1.00 89.69 206 ASP A C 1
ATOM 1704 O O . ASP A 1 206 ? -7.498 15.726 -0.369 1.00 89.69 206 ASP A O 1
ATOM 1708 N N . THR A 1 207 ? -9.488 15.071 0.430 1.00 89.25 207 THR A N 1
ATOM 1709 C CA . THR A 1 207 ? -9.934 16.410 0.849 1.00 89.25 207 THR A CA 1
ATOM 1710 C C . THR A 1 207 ? -9.518 16.765 2.286 1.00 89.25 207 THR A C 1
ATOM 1712 O O . THR A 1 207 ? -9.617 17.927 2.692 1.00 89.25 207 THR A O 1
ATOM 1715 N N . LEU A 1 208 ? -9.018 15.788 3.053 1.00 89.44 208 LEU A N 1
ATOM 1716 C CA . LEU A 1 208 ? -8.696 15.847 4.484 1.00 89.44 208 LEU A CA 1
ATOM 1717 C C . LEU A 1 208 ? -7.227 15.463 4.758 1.00 89.44 208 LEU A C 1
ATOM 1719 O O . LEU A 1 208 ? -6.924 14.700 5.676 1.00 89.44 208 LEU A O 1
ATOM 1723 N N . LEU A 1 209 ? -6.313 16.027 3.969 1.00 89.06 209 LEU A N 1
ATOM 1724 C CA . LEU A 1 209 ? -4.875 15.741 4.011 1.00 89.06 209 LEU A CA 1
ATOM 1725 C C . LEU A 1 209 ? -4.256 15.972 5.398 1.00 89.06 209 LEU A C 1
ATOM 1727 O O . LEU A 1 209 ? -4.358 17.077 5.936 1.00 89.06 209 LEU A O 1
ATOM 1731 N N . TYR A 1 210 ? -3.559 14.959 5.925 1.00 91.38 210 TYR A N 1
ATOM 1732 C CA . TYR A 1 210 ? -2.812 15.021 7.189 1.00 91.38 210 TYR A CA 1
ATOM 1733 C C . TYR A 1 210 ? -3.677 15.475 8.370 1.00 91.38 210 TYR A C 1
ATOM 1735 O O . TYR A 1 210 ? -3.347 16.414 9.100 1.00 91.38 210 TYR A O 1
ATOM 1743 N N . THR A 1 211 ? -4.825 14.823 8.543 1.00 92.81 211 THR A N 1
ATOM 1744 C CA . THR A 1 211 ? -5.779 15.145 9.609 1.00 92.81 211 THR A CA 1
ATOM 1745 C C . THR A 1 211 ? -6.024 13.951 10.519 1.00 92.81 211 THR A C 1
ATOM 1747 O O . THR A 1 211 ? -5.834 12.803 10.140 1.00 92.81 211 THR A O 1
ATOM 1750 N N . THR A 1 212 ? -6.450 14.212 11.751 1.00 93.50 212 THR A N 1
ATOM 1751 C CA . THR A 1 212 ? -6.982 13.173 12.639 1.00 93.50 212 THR A CA 1
ATOM 1752 C C . THR A 1 212 ? -8.487 13.325 12.720 1.00 93.50 212 THR A C 1
ATOM 1754 O O . THR A 1 212 ? -8.989 14.406 13.026 1.00 93.50 212 THR A O 1
ATOM 1757 N N . MET A 1 213 ? -9.215 12.250 12.471 1.00 94.94 213 MET A N 1
ATOM 1758 C CA . MET A 1 213 ? -10.665 12.217 12.503 1.00 94.94 213 MET A CA 1
ATOM 1759 C C . MET A 1 213 ? -11.139 11.354 13.668 1.00 94.94 213 MET A C 1
ATOM 1761 O O . MET A 1 213 ? -10.684 10.230 13.850 1.00 94.94 213 MET A O 1
ATOM 1765 N N . LEU A 1 214 ? -12.048 11.891 14.476 1.00 95.94 214 LEU A N 1
ATOM 1766 C CA . LEU A 1 214 ? -12.627 11.204 15.624 1.00 95.94 214 LEU A CA 1
ATOM 1767 C C . LEU A 1 214 ? -14.082 10.861 15.324 1.00 95.94 214 LEU A C 1
ATOM 1769 O O . LEU A 1 214 ? -14.859 11.725 14.898 1.00 95.94 214 LEU A O 1
ATOM 1773 N N . THR A 1 215 ? -14.437 9.602 15.551 1.00 96.19 215 THR A N 1
ATOM 1774 C CA . THR A 1 215 ? -15.761 9.052 15.250 1.00 96.19 215 THR A CA 1
ATOM 1775 C C . THR A 1 215 ? -16.275 8.267 16.452 1.00 96.19 215 THR A C 1
ATOM 1777 O O . THR A 1 215 ? -15.496 7.656 17.186 1.00 96.19 215 THR A O 1
ATOM 1780 N N . ALA A 1 216 ? -17.578 8.359 16.707 1.00 95.56 216 ALA A N 1
ATOM 1781 C CA . ALA A 1 216 ? -18.253 7.630 17.770 1.00 95.56 216 ALA A CA 1
ATOM 1782 C C . ALA A 1 216 ? -19.751 7.499 17.447 1.00 95.56 216 ALA A C 1
ATOM 1784 O O . ALA A 1 216 ? -20.308 8.404 16.804 1.00 95.56 216 ALA A O 1
ATOM 1785 N N . PRO A 1 217 ? -20.425 6.452 17.958 1.00 95.81 217 PRO A N 1
ATOM 1786 C CA . PRO A 1 217 ? -21.846 6.249 17.732 1.00 95.81 217 PRO A CA 1
ATOM 1787 C C . PRO A 1 217 ? -22.680 7.467 18.153 1.00 95.81 217 PRO A C 1
ATOM 1789 O O . PRO A 1 217 ? -22.586 7.943 19.287 1.00 95.81 217 PRO A O 1
ATOM 1792 N N . GLY A 1 218 ? -23.496 7.997 17.243 1.00 92.50 218 GLY A N 1
ATOM 1793 C CA . GLY A 1 218 ? -24.399 9.125 17.486 1.00 92.50 218 GLY A CA 1
ATOM 1794 C C . GLY A 1 218 ? -23.728 10.488 17.710 1.00 92.50 218 GLY A C 1
ATOM 1795 O O . GLY A 1 218 ? -24.439 11.467 17.952 1.00 92.50 218 GLY A O 1
ATOM 1796 N N . LYS A 1 219 ? -22.394 10.596 17.612 1.00 95.50 219 LYS A N 1
ATOM 1797 C CA . LYS A 1 219 ? -21.658 11.873 17.701 1.00 95.50 219 LYS A CA 1
ATOM 1798 C C . LYS A 1 219 ? -21.384 12.462 16.314 1.00 95.50 219 LYS A C 1
ATOM 1800 O O . LYS A 1 219 ? -21.364 11.751 15.311 1.00 95.50 219 LYS A O 1
ATOM 1805 N N . GLU A 1 220 ? -21.209 13.782 16.242 1.00 95.31 220 GLU A N 1
ATOM 1806 C CA . GLU A 1 220 ? -20.709 14.430 15.021 1.00 95.31 220 GLU A CA 1
ATOM 1807 C C . GLU A 1 220 ? -19.229 14.107 14.846 1.00 95.31 220 GLU A C 1
ATOM 1809 O O . GLU A 1 220 ? -18.477 14.110 15.817 1.00 95.31 220 GLU A O 1
ATOM 1814 N N . ILE A 1 221 ? -18.812 13.837 13.612 1.00 94.31 221 ILE A N 1
ATOM 1815 C CA . ILE A 1 221 ? -17.411 13.564 13.297 1.00 94.31 221 ILE A CA 1
ATOM 1816 C C . ILE A 1 221 ? -16.583 14.821 13.583 1.00 94.31 221 ILE A C 1
ATOM 1818 O O . ILE A 1 221 ? -16.909 15.911 13.107 1.00 94.31 221 ILE A O 1
ATOM 1822 N N . LYS A 1 222 ? -15.490 14.672 14.335 1.00 94.81 222 LYS A N 1
ATOM 1823 C CA . LYS A 1 222 ? -14.570 15.775 14.649 1.00 94.81 222 LYS A CA 1
ATOM 1824 C C . LYS A 1 222 ? -13.281 15.610 13.858 1.00 94.81 222 LYS A C 1
ATOM 1826 O O . LYS A 1 222 ? -12.605 14.598 13.988 1.00 94.81 222 LYS A O 1
ATOM 1831 N N . VAL A 1 223 ? -12.921 16.623 13.074 1.00 93.44 223 VAL A N 1
ATOM 1832 C CA . VAL A 1 223 ? -11.670 16.651 12.300 1.00 93.44 223 VAL A CA 1
ATOM 1833 C C . VAL A 1 223 ? -10.681 17.606 12.960 1.00 93.44 223 VAL A C 1
ATOM 1835 O O . VAL A 1 223 ? -10.977 18.781 13.178 1.00 93.44 223 VAL A O 1
ATOM 1838 N N . ILE A 1 224 ? -9.488 17.104 13.253 1.00 90.50 224 ILE A N 1
ATOM 1839 C CA . ILE A 1 224 ? -8.362 17.831 13.832 1.00 90.50 224 ILE A CA 1
ATOM 1840 C C . ILE A 1 224 ? -7.316 17.994 12.729 1.00 90.50 224 ILE A C 1
ATOM 1842 O O . ILE A 1 224 ? -6.770 17.014 12.234 1.00 90.50 224 ILE A O 1
ATOM 1846 N N . LYS A 1 225 ? -7.038 19.241 12.337 1.00 86.88 225 LYS A N 1
ATOM 1847 C CA . LYS A 1 225 ? -6.115 19.577 11.233 1.00 86.88 225 LYS A CA 1
ATOM 1848 C C . LYS A 1 225 ? -4.690 19.898 11.686 1.00 86.88 225 LYS A C 1
ATOM 1850 O O . LYS A 1 225 ? -3.899 20.463 10.937 1.00 86.88 225 LYS A O 1
ATOM 1855 N N . THR A 1 226 ? -4.388 19.631 12.945 1.00 74.88 226 THR A N 1
ATOM 1856 C CA . THR A 1 226 ? -3.094 19.957 13.527 1.00 74.88 226 THR A CA 1
ATOM 1857 C C . THR A 1 226 ? -2.102 18.873 13.140 1.00 74.88 226 THR A C 1
ATOM 1859 O O . THR A 1 226 ? -2.309 17.739 13.523 1.00 74.88 226 THR A O 1
ATOM 1862 N N . VAL A 1 227 ? -1.033 19.201 12.415 1.00 67.19 227 VAL A N 1
ATOM 1863 C CA . VAL A 1 227 ? -0.014 18.213 11.997 1.00 67.19 227 VAL A CA 1
ATOM 1864 C C . VAL A 1 227 ? 0.950 17.870 13.144 1.00 67.19 227 VAL A C 1
ATOM 1866 O O . VAL A 1 227 ? 1.493 16.772 13.213 1.00 67.19 227 VAL A O 1
ATOM 1869 N N . ASN A 1 228 ? 1.131 18.789 14.097 1.00 65.50 228 ASN A N 1
ATOM 1870 C CA . ASN A 1 228 ? 2.035 18.606 15.228 1.00 65.50 228 ASN A CA 1
ATOM 1871 C C . ASN A 1 228 ? 1.364 17.878 16.410 1.00 65.50 228 ASN A C 1
ATOM 1873 O O . ASN A 1 228 ? 0.173 18.018 16.666 1.00 65.50 228 ASN A O 1
ATOM 1877 N N . SER A 1 229 ? 2.147 17.094 17.160 1.00 61.56 229 SER A N 1
ATOM 1878 C CA . SER A 1 229 ? 1.665 16.180 18.214 1.00 61.56 229 SER A CA 1
ATOM 1879 C C . SER A 1 229 ? 0.997 16.846 19.428 1.00 61.56 229 SER A C 1
ATOM 1881 O O . SER A 1 229 ? 0.663 16.168 20.400 1.00 61.56 229 SER A O 1
ATOM 18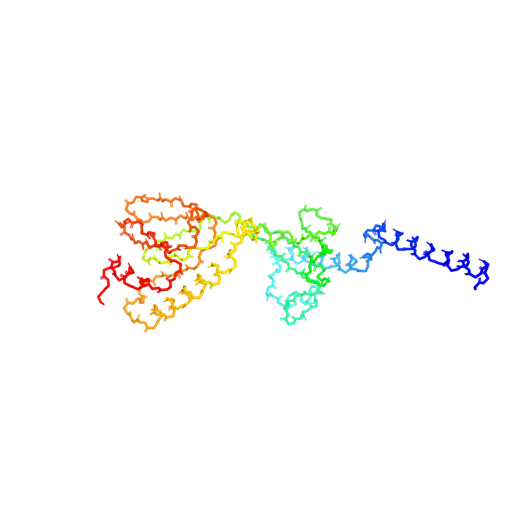83 N N . ILE A 1 230 ? 0.879 18.174 19.449 1.00 67.19 230 ILE A N 1
ATOM 1884 C CA . ILE A 1 230 ? 0.453 18.919 20.631 1.00 67.19 230 ILE A CA 1
ATOM 1885 C C . ILE A 1 230 ? -1.073 19.024 20.625 1.00 67.19 230 ILE A C 1
ATOM 1887 O O . ILE A 1 230 ? -1.670 19.607 19.728 1.00 67.19 230 ILE A O 1
ATOM 1891 N N . GLY A 1 231 ? -1.704 18.481 21.668 1.00 75.12 231 GLY A N 1
ATOM 1892 C CA . GLY A 1 231 ? -3.141 18.637 21.908 1.00 75.12 231 GLY A CA 1
ATOM 1893 C C . GLY A 1 231 ? -4.028 17.500 21.399 1.00 75.12 231 GLY A C 1
ATOM 1894 O O . GLY A 1 231 ? -5.218 17.515 21.703 1.00 75.12 231 GLY A O 1
ATOM 1895 N N . TYR A 1 232 ? -3.481 16.484 20.716 1.00 83.94 232 TYR A N 1
ATOM 1896 C CA . TYR A 1 232 ? -4.266 15.319 20.284 1.00 83.94 232 TYR A CA 1
ATOM 1897 C C . TYR A 1 232 ? -4.959 14.616 21.449 1.00 83.94 232 TYR A C 1
ATOM 1899 O O . TYR A 1 232 ? -6.161 14.390 21.388 1.00 83.94 232 TYR A O 1
ATOM 1907 N N . LEU A 1 233 ? -4.224 14.324 22.527 1.00 88.50 233 LEU A N 1
ATOM 1908 C CA . LEU A 1 233 ? -4.781 13.607 23.677 1.00 88.50 233 LEU A CA 1
ATOM 1909 C C . LEU A 1 233 ? -5.912 14.387 24.348 1.00 88.50 233 LEU A C 1
ATOM 1911 O O . LEU A 1 233 ? -6.952 13.809 24.613 1.00 88.50 233 LEU A O 1
A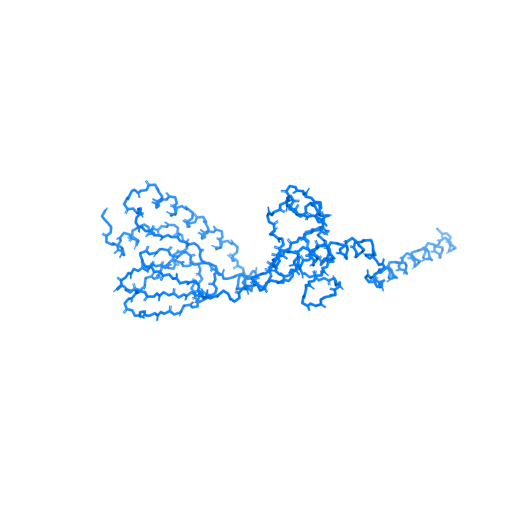TOM 1915 N N . SER A 1 234 ? -5.757 15.704 24.524 1.00 89.88 234 SER A N 1
ATOM 1916 C CA . SER A 1 234 ? -6.834 16.546 25.062 1.00 89.88 234 SER A CA 1
ATOM 1917 C C . SER A 1 234 ? -8.056 16.535 24.146 1.00 89.88 234 SER A C 1
ATOM 1919 O O . SER A 1 234 ? -9.176 16.400 24.614 1.00 89.88 234 SER A O 1
ATOM 1921 N N . ALA A 1 235 ? -7.856 16.638 22.829 1.00 90.75 235 ALA A N 1
ATOM 1922 C CA . ALA A 1 235 ? -8.962 16.634 21.881 1.00 90.75 235 ALA A CA 1
ATOM 1923 C C . ALA A 1 235 ? -9.685 15.277 21.803 1.00 90.75 235 ALA A C 1
ATOM 1925 O O . ALA A 1 235 ? -10.885 15.273 21.511 1.00 90.75 235 ALA A O 1
ATOM 1926 N N . ILE A 1 236 ? -8.959 14.176 22.038 1.00 92.88 236 ILE A N 1
ATOM 1927 C CA . ILE A 1 236 ? -9.466 12.802 22.163 1.00 92.88 236 ILE A CA 1
ATOM 1928 C C . ILE A 1 236 ? -10.241 12.652 23.474 1.00 92.88 236 ILE A C 1
ATOM 1930 O O . ILE A 1 236 ? -11.387 12.211 23.433 1.00 92.88 236 ILE A O 1
ATOM 1934 N N . ASP A 1 237 ? -9.662 13.074 24.600 1.00 94.25 237 ASP A N 1
ATOM 1935 C CA . ASP A 1 237 ? -10.307 13.057 25.917 1.00 94.25 237 ASP A CA 1
ATOM 1936 C C . ASP A 1 237 ? -11.647 13.806 25.874 1.00 94.25 237 ASP A C 1
ATOM 1938 O O . ASP A 1 237 ? -12.689 13.235 26.201 1.00 94.25 237 ASP A O 1
ATOM 1942 N N . ASP A 1 238 ? -11.639 15.034 25.346 1.00 94.38 238 ASP A N 1
ATOM 1943 C CA . ASP A 1 238 ? -12.832 15.872 25.193 1.00 94.38 238 ASP A CA 1
ATOM 1944 C C . ASP A 1 238 ? -13.888 15.243 24.275 1.00 94.38 238 ASP A C 1
ATOM 1946 O O . ASP A 1 238 ? -15.084 15.446 24.459 1.00 94.38 238 ASP A O 1
ATOM 1950 N N . PHE A 1 239 ? -13.470 14.531 23.224 1.00 95.69 239 PHE A N 1
ATOM 1951 C CA . PHE A 1 239 ? -14.405 13.964 22.254 1.00 95.69 239 PHE A CA 1
ATOM 1952 C C . PHE A 1 239 ? -15.062 12.682 22.763 1.00 95.69 239 PHE A C 1
ATOM 1954 O O . PHE A 1 239 ? -16.255 12.474 22.533 1.00 95.69 239 PHE A O 1
ATOM 1961 N N . PHE A 1 240 ? -14.299 11.821 23.437 1.00 95.31 240 PHE A N 1
ATOM 1962 C CA . PHE A 1 240 ? -14.766 10.529 23.942 1.00 95.31 240 PHE A CA 1
ATOM 1963 C C . PHE A 1 240 ? -15.254 10.578 25.395 1.00 95.31 240 PHE A C 1
ATOM 1965 O O . PHE A 1 240 ? -15.642 9.540 25.923 1.00 95.31 240 PHE A O 1
ATOM 1972 N N . ASP A 1 241 ? -15.289 11.763 26.011 1.00 93.50 241 ASP A N 1
ATOM 1973 C CA . ASP A 1 241 ? -15.668 11.971 27.414 1.00 93.50 241 ASP A CA 1
ATOM 1974 C C . ASP A 1 241 ? -14.795 11.147 28.388 1.00 93.50 241 ASP A C 1
ATOM 1976 O O . ASP A 1 241 ? -15.288 10.561 29.356 1.00 93.50 241 ASP A O 1
ATOM 1980 N N . ILE A 1 242 ? -13.485 11.078 28.119 1.00 91.25 242 ILE A N 1
ATOM 1981 C CA . ILE A 1 242 ? -12.515 10.314 28.918 1.00 91.25 242 ILE A CA 1
ATOM 1982 C C . ILE A 1 242 ? -11.940 11.210 30.019 1.00 91.25 242 ILE A C 1
ATOM 1984 O O . ILE A 1 242 ? -11.445 12.302 29.748 1.00 91.25 242 ILE A O 1
ATOM 1988 N N . GLN A 1 243 ? -11.996 10.723 31.263 1.00 81.75 243 GLN A N 1
ATOM 1989 C CA . GLN A 1 243 ? -11.450 11.389 32.453 1.00 81.75 243 GLN A CA 1
ATOM 1990 C C . GLN A 1 243 ? -10.041 10.898 32.795 1.00 81.75 243 GLN A C 1
ATOM 1992 O O . GLN A 1 243 ? -9.767 9.685 32.633 1.00 81.75 243 GLN A O 1
#

Organism: NCBI:txid1159016

Radius of gyration: 26.27 Å; chains: 1; bounding box: 74×50×73 Å

Foldseek 3Di:
DDPVVVVVVVVVVVVVVVVVVCLVPDPCCVNVVPVVVLVVQLVVLQVVVCVVPVAGDDQPPVVSSVVSPWDQDPVGTAQHKDADPVRKIKTWHDDDDDFQTFMAIPPVRDTDRHRDCSVVPPDPPVAAEDAAWEKEFFAEAPVLLVVCVPPPCSVVLVVLLVVLVVVVVVVLVVDPLNPRYYYDYDRDQWHFYAFELPDRDIDGSSVQHRWIWTGHGHHDIDIGNDSHNPCPVVVSCVRVVTD

Secondary structure (DSSP, 8-state):
--HHHHHHHHHHHHHHHHHHHHHHTS-HHHHTHHHHHHHHHHHHHHHHHHHHHSSPPPTT-HHHHHHHTPEEETTEEESEEEE-TTS-EEEEE--SSS--EEEEETTT-S-EEE--STTT------PPEE-SSEEEEE---HHHHHHHTTSTTHHHHHHHHHHHHHHHHHHHHH-GGGTT-EEEEE--SEEEE-SSTT-SEEEEGGGSTTEEEEE-TTSPPEEE---SSSSHHHHHHHHHT--

Sequence (243 aa):
MSKKLIFSFLGVLLLFVVVILIYQNLPIEIARKQDIALGNNLIKNIEKYRLDYNRLPAEDDWETLKQLGFHTQELGTKPNYTIDSKGNYEITFLEGFDGPYLTWNSIDEKWKIDFPTIFNSSVETESPIFEGNQILFIRPSEEKFELLKNDNGVYEVDSDFGFGIQRTIYSLDLQVKYKHLKYEVVNERFIEINDCKNCPIKIDTDTLLYTTMLTAPGKEIKVIKTVNSIGYLSAIDDFFDIQ

pLDDT: mean 87.57, std 10.35, range [38.88, 97.94]